Protein AF-A0A8K1D4W1-F1 (afdb_monomer_lite)

Organism: NCBI:txid364589

Radius of gyration: 28.29 Å; chains: 1; bounding box: 96×46×75 Å

pLDDT: mean 78.34, std 17.62, range [32.81, 92.62]

Sequence (184 aa):
MVRDGPKPSWGPQTHPKSNQGPQIHPKSIPANIPLPLGTVTILCIDLGTDMVPAISLAYEAAESDIMKRQPRNPRSDKLVNERLISMAYGQIGMIQALGGFFTYFVILAENGFLPGTLLGIRLAWDDRSKNDLEDSYGQEWTYEQRKVVEFTCHTAFFASIVVVQWADLIICKTRRNSVFQQGM

InterPro domains:
  IPR006068 Cation-transporting P-type ATPase, C-terminal [PF00689] (34-184)
  IPR023298 P-type ATPase, transmembrane domain superfamily [SSF81665] (31-184)
  IPR050510 Cation transport ATPase (P-type) [PTHR43294] (29-184)

Foldseek 3Di:
DDDDDDDDDDDDDPDDPPDPDDPPPCPPPPFLFADLADPVLVCCVVVPLVPVLVVVLVPADDPDDPVPDDDDDPVPDPPDDPVNVCCVCVPLVVVLVVQLVVQLQVLCVVVQAHPVNRGNCNVVLPDQVAQQDQGNVGDGHGNVRSVVSSVVSNVSSSVSNSVSVVVVSCVSSDDPDDSVVSDD

Secondary structure (DSSP, 8-state):
------PPP-----------------TTSTT-PPPSS-HHHHHHIIIIITHHHHHHHTTPPPSS-GGGSPPPPTTT--SS-HHHHIIIIIIIHHHHHHHHHHHHHHHHHHTT--TTTTTTTHHHHS-TT---EE-TTS-EE-HHHHHHHHHHHHHHHHHHHHHHHHHHHHHHT-SSS-HHHH--

Structure (mmCIF, N/CA/C/O backbone):
data_AF-A0A8K1D4W1-F1
#
_entry.id   AF-A0A8K1D4W1-F1
#
loop_
_atom_site.group_PDB
_atom_site.id
_atom_site.type_symbol
_atom_site.label_atom_id
_atom_site.label_alt_id
_atom_site.label_comp_id
_atom_site.label_asym_id
_atom_site.label_entity_id
_atom_site.label_seq_id
_atom_site.pdbx_PDB_ins_code
_atom_site.Cartn_x
_atom_site.Cartn_y
_atom_site.Cartn_z
_atom_site.occupancy
_atom_site.B_iso_or_equiv
_atom_site.auth_seq_id
_atom_site.auth_comp_id
_atom_site.auth_asym_id
_atom_site.auth_atom_id
_atom_site.pdbx_PDB_model_num
ATOM 1 N N . MET A 1 1 ? 69.432 34.335 -38.632 1.00 44.59 1 MET A N 1
ATOM 2 C CA . MET A 1 1 ? 70.236 33.110 -38.439 1.00 44.59 1 MET A CA 1
ATOM 3 C C . MET A 1 1 ? 70.241 32.775 -36.947 1.00 44.59 1 MET A C 1
ATOM 5 O O . MET A 1 1 ? 71.149 33.181 -36.241 1.00 44.59 1 MET A O 1
ATOM 9 N N . VAL A 1 2 ? 69.190 32.121 -36.443 1.00 42.88 2 VAL A N 1
ATOM 10 C CA . VAL A 1 2 ? 69.137 31.546 -35.084 1.00 42.88 2 VAL A CA 1
ATOM 11 C C . VAL A 1 2 ? 68.414 30.203 -35.208 1.00 42.88 2 VAL A C 1
ATOM 13 O O . VAL A 1 2 ? 67.476 30.087 -35.988 1.00 42.88 2 VAL A O 1
ATOM 16 N N . ARG A 1 3 ? 68.984 29.192 -34.554 1.00 40.22 3 ARG A N 1
ATOM 17 C CA . ARG A 1 3 ? 68.915 27.757 -34.860 1.00 40.22 3 ARG A CA 1
ATOM 18 C C . ARG A 1 3 ? 67.651 27.065 -34.328 1.00 40.22 3 ARG A C 1
ATOM 20 O O . ARG A 1 3 ? 67.124 27.453 -33.291 1.00 40.22 3 ARG A O 1
ATOM 27 N N . ASP A 1 4 ? 67.256 26.005 -35.031 1.00 39.34 4 ASP A N 1
ATOM 28 C CA . ASP A 1 4 ? 66.177 25.058 -34.727 1.00 39.34 4 ASP A CA 1
ATOM 29 C C . ASP A 1 4 ? 66.458 24.100 -33.543 1.00 39.34 4 ASP A C 1
ATOM 31 O O . ASP A 1 4 ? 67.541 23.523 -33.457 1.00 39.34 4 ASP A O 1
ATOM 35 N N . GLY A 1 5 ? 65.411 23.841 -32.737 1.00 39.91 5 GLY A N 1
ATOM 36 C CA . GLY A 1 5 ? 65.099 22.568 -32.041 1.00 39.91 5 GLY A CA 1
ATOM 37 C C . GLY A 1 5 ? 65.676 22.311 -30.629 1.00 39.91 5 GLY A C 1
ATOM 38 O O . GLY A 1 5 ? 66.747 22.830 -30.324 1.00 39.91 5 GLY A O 1
ATOM 39 N N . PRO A 1 6 ? 65.022 21.483 -29.762 1.00 41.94 6 PRO A N 1
ATOM 40 C CA . PRO A 1 6 ? 63.893 20.566 -30.012 1.00 41.94 6 PRO A CA 1
ATOM 41 C C . PRO A 1 6 ? 62.612 20.834 -29.170 1.00 41.94 6 PRO A C 1
ATOM 43 O O . PRO A 1 6 ? 62.648 21.399 -28.080 1.00 41.94 6 PRO A O 1
ATOM 46 N N . LYS A 1 7 ? 61.455 20.382 -29.681 1.00 50.53 7 LYS A N 1
ATOM 47 C CA . LYS A 1 7 ? 60.126 20.431 -29.032 1.00 50.53 7 LYS A CA 1
ATOM 48 C C . LYS A 1 7 ? 59.948 19.283 -28.016 1.00 50.53 7 LYS A C 1
ATOM 50 O O . LYS A 1 7 ? 60.259 18.151 -28.380 1.00 50.53 7 LYS A O 1
ATOM 55 N N . PRO A 1 8 ? 59.339 19.500 -26.833 1.00 37.69 8 PRO A N 1
ATOM 56 C CA . PRO A 1 8 ? 58.784 18.423 -26.021 1.00 37.69 8 PRO A CA 1
ATOM 57 C C . PRO A 1 8 ? 57.295 18.202 -26.335 1.00 37.69 8 PRO A C 1
ATOM 59 O O . PRO A 1 8 ? 56.475 19.115 -26.251 1.00 37.69 8 PRO A O 1
ATOM 62 N N . SER A 1 9 ? 56.960 16.965 -26.700 1.00 47.00 9 SER A N 1
ATOM 63 C CA . SER A 1 9 ? 55.604 16.443 -26.859 1.00 47.00 9 SER A CA 1
ATOM 64 C C . SER A 1 9 ? 54.972 16.157 -25.495 1.00 47.00 9 SER A C 1
ATOM 66 O O . SER A 1 9 ? 55.445 15.272 -24.785 1.00 47.00 9 SER A O 1
ATOM 68 N N . TRP A 1 10 ? 53.871 16.826 -25.162 1.00 35.12 10 TRP A N 1
ATOM 69 C CA . TRP A 1 10 ? 52.985 16.383 -24.086 1.00 35.12 10 TRP A CA 1
ATOM 70 C C . TRP A 1 10 ? 51.542 16.393 -24.585 1.00 35.12 10 TRP A C 1
ATOM 72 O O . TRP A 1 10 ? 51.011 17.426 -24.986 1.00 35.12 10 TRP A O 1
ATOM 82 N N . GLY A 1 11 ? 50.978 15.184 -24.638 1.00 40.44 11 GLY A N 1
ATOM 83 C CA . GLY A 1 11 ? 49.597 14.881 -24.992 1.00 40.44 11 GLY A CA 1
ATOM 84 C C . GLY A 1 11 ? 48.590 15.246 -23.888 1.00 40.44 11 GLY A C 1
ATOM 85 O O . GLY A 1 11 ? 48.940 15.927 -22.924 1.00 40.44 11 GLY A O 1
ATOM 86 N N . PRO A 1 12 ? 47.323 14.832 -24.054 1.00 35.38 12 PRO A N 1
ATOM 87 C CA . PRO A 1 12 ? 46.172 15.413 -23.369 1.00 35.38 12 PRO A CA 1
ATOM 88 C C . PRO A 1 12 ? 46.168 15.171 -21.855 1.00 35.38 12 PRO A C 1
ATOM 90 O O . PRO A 1 12 ? 46.537 14.106 -21.364 1.00 35.38 12 PRO A O 1
ATOM 93 N N . GLN A 1 13 ? 45.699 16.192 -21.136 1.00 38.59 13 GLN A N 1
ATOM 94 C CA . GLN A 1 13 ? 45.485 16.236 -19.691 1.00 38.59 13 GLN A CA 1
ATOM 95 C C . GLN A 1 13 ? 44.624 15.056 -19.206 1.00 38.59 13 GLN A C 1
ATOM 97 O O . GLN A 1 13 ? 43.400 15.077 -19.315 1.00 38.59 13 GLN A O 1
ATOM 102 N N . THR A 1 14 ? 45.245 14.048 -18.595 1.00 37.19 14 THR A N 1
ATOM 103 C CA . THR A 1 14 ? 44.542 13.108 -17.713 1.00 37.19 14 THR A CA 1
ATOM 104 C C . THR A 1 14 ? 44.376 13.767 -16.346 1.00 37.19 14 THR A C 1
ATOM 106 O O . THR A 1 14 ? 45.296 13.764 -15.524 1.00 37.19 14 THR A O 1
ATOM 109 N N . HIS A 1 15 ? 43.213 14.379 -16.123 1.00 36.44 15 HIS A N 1
ATOM 110 C CA . HIS A 1 15 ? 42.805 14.888 -14.815 1.00 36.44 15 HIS A CA 1
ATOM 111 C C . HIS A 1 15 ? 42.660 13.747 -13.781 1.00 36.44 15 HIS A C 1
ATOM 113 O O . HIS A 1 15 ? 42.455 12.587 -14.145 1.00 36.44 15 HIS A O 1
ATOM 119 N N . PRO A 1 16 ? 42.861 14.063 -12.490 1.00 36.81 16 PRO A N 1
ATOM 120 C CA . PRO A 1 16 ? 43.422 13.159 -11.495 1.00 36.81 16 PRO A CA 1
ATOM 121 C C . PRO A 1 16 ? 42.389 12.192 -10.916 1.00 36.81 16 PRO A C 1
ATOM 123 O O . PRO A 1 16 ? 41.198 12.485 -10.862 1.00 36.81 16 PRO A O 1
ATOM 126 N N . LYS A 1 17 ? 42.888 11.061 -10.404 1.00 41.09 17 LYS A N 1
ATOM 127 C CA . LYS A 1 17 ? 42.165 10.121 -9.539 1.00 41.09 17 LYS A CA 1
ATOM 128 C C . LYS A 1 17 ? 41.576 10.870 -8.334 1.00 41.09 17 LYS A C 1
ATOM 130 O O . LYS A 1 17 ? 42.240 11.030 -7.312 1.00 41.09 17 LYS A O 1
ATOM 135 N N . SER A 1 18 ? 40.336 11.332 -8.449 1.00 32.81 18 SER A N 1
ATOM 136 C CA . SER A 1 18 ? 39.554 11.836 -7.330 1.00 32.81 18 SER A CA 1
ATOM 137 C C . SER A 1 18 ? 39.021 10.647 -6.534 1.00 32.81 18 SER A C 1
ATOM 139 O O . SER A 1 18 ? 38.056 9.989 -6.901 1.00 32.81 18 SER A O 1
ATOM 141 N N . ASN A 1 19 ? 39.723 10.352 -5.443 1.00 37.19 19 ASN A N 1
ATOM 142 C CA . ASN A 1 19 ? 39.119 10.105 -4.139 1.00 37.19 19 ASN A CA 1
ATOM 143 C C . ASN A 1 19 ? 37.797 9.304 -4.157 1.00 37.19 19 ASN A C 1
ATOM 145 O O . ASN A 1 19 ? 36.737 9.812 -3.794 1.00 37.19 19 ASN A O 1
ATOM 149 N N . GLN A 1 20 ? 37.855 8.032 -4.555 1.00 38.44 20 GLN A N 1
ATOM 150 C CA . GLN A 1 20 ? 36.789 7.091 -4.220 1.00 38.44 20 GLN A CA 1
ATOM 151 C C . GLN A 1 20 ? 36.962 6.742 -2.743 1.00 38.44 20 GLN A C 1
ATOM 153 O O . GLN A 1 20 ? 37.784 5.901 -2.380 1.00 38.44 20 GLN A O 1
ATOM 158 N N . GLY A 1 21 ? 36.238 7.469 -1.888 1.00 36.28 21 GLY A N 1
ATOM 159 C CA . GLY A 1 21 ? 36.116 7.149 -0.471 1.00 36.28 21 GLY A CA 1
ATOM 160 C C . GLY A 1 21 ? 35.723 5.679 -0.270 1.00 36.28 21 GLY A C 1
ATOM 161 O O . GLY A 1 21 ? 35.178 5.053 -1.186 1.00 36.28 21 GLY A O 1
ATOM 162 N N . PRO A 1 22 ? 36.016 5.103 0.908 1.00 36.81 22 PRO A N 1
ATOM 163 C CA . PRO A 1 22 ? 35.686 3.717 1.199 1.00 36.81 22 PRO A CA 1
ATOM 164 C C . PRO A 1 22 ? 34.193 3.534 0.955 1.00 36.81 22 PRO A C 1
ATOM 166 O O . PRO A 1 22 ? 33.368 4.199 1.579 1.00 36.81 22 PRO A O 1
ATOM 169 N N . GLN A 1 23 ? 33.866 2.683 -0.015 1.00 41.78 23 GLN A N 1
ATOM 170 C CA . GLN A 1 23 ? 32.501 2.418 -0.419 1.00 41.78 23 GLN A CA 1
ATOM 171 C C . GLN A 1 23 ? 31.765 1.728 0.731 1.00 41.78 23 GLN A C 1
ATOM 173 O O . GLN A 1 23 ? 31.682 0.502 0.805 1.00 41.78 23 GLN A O 1
ATOM 178 N N . ILE A 1 24 ? 31.210 2.538 1.626 1.00 45.69 24 ILE A N 1
ATOM 179 C CA . ILE A 1 24 ? 30.059 2.210 2.459 1.00 45.69 24 ILE A CA 1
ATOM 180 C C . ILE A 1 24 ? 28.851 2.060 1.533 1.00 45.69 24 ILE A C 1
ATOM 182 O O . ILE A 1 24 ? 27.902 2.834 1.569 1.00 45.69 24 ILE A O 1
ATOM 186 N N . HIS A 1 25 ? 28.899 1.050 0.664 1.00 45.16 25 HIS A N 1
ATOM 187 C CA . HIS A 1 25 ? 27.686 0.471 0.113 1.00 45.16 25 HIS A CA 1
ATOM 188 C C . HIS A 1 25 ? 26.889 -0.028 1.312 1.00 45.16 25 HIS A C 1
ATOM 190 O O . HIS A 1 25 ? 27.409 -0.886 2.038 1.00 45.16 25 HIS A O 1
ATOM 196 N N . PRO A 1 26 ? 25.656 0.441 1.553 1.00 40.91 26 PRO A N 1
ATOM 197 C CA . PRO A 1 26 ? 24.767 -0.268 2.449 1.00 40.91 26 PRO A CA 1
ATOM 198 C C . PRO A 1 26 ? 24.428 -1.610 1.786 1.00 40.91 26 PRO A C 1
ATOM 200 O O . PRO A 1 26 ? 23.388 -1.776 1.162 1.00 40.91 26 PRO A O 1
ATOM 203 N N . LYS A 1 27 ? 25.308 -2.608 1.949 1.00 43.09 27 LYS A N 1
ATOM 204 C CA . LYS A 1 27 ? 25.042 -4.034 1.686 1.00 43.09 27 LYS A CA 1
ATOM 205 C C . LYS A 1 27 ? 24.014 -4.614 2.676 1.00 43.09 27 LYS A C 1
ATOM 207 O O . LYS A 1 27 ? 23.888 -5.825 2.792 1.00 43.09 27 LYS A O 1
ATOM 212 N N . SER A 1 28 ? 23.316 -3.766 3.430 1.00 41.78 28 SER A N 1
ATOM 213 C CA . SER A 1 28 ? 22.436 -4.123 4.541 1.00 41.78 2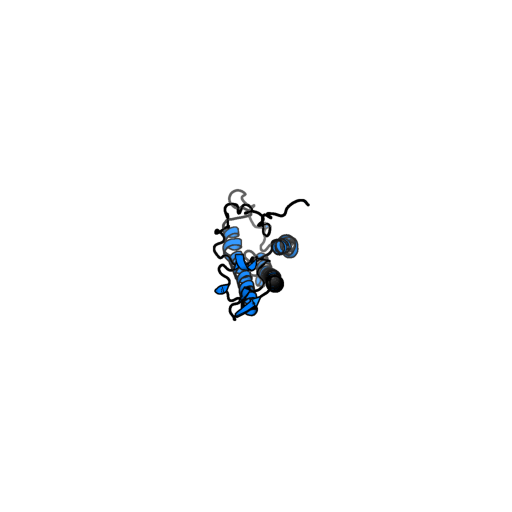8 SER A CA 1
ATOM 214 C C . SER A 1 28 ? 20.945 -3.991 4.218 1.00 41.78 28 SER A C 1
ATOM 216 O O . SER A 1 28 ? 20.126 -4.067 5.128 1.00 41.78 28 SER A O 1
ATOM 218 N N . ILE A 1 29 ? 20.564 -3.827 2.946 1.00 58.94 29 ILE A N 1
ATOM 219 C CA . ILE A 1 29 ? 19.174 -4.026 2.515 1.00 58.94 29 ILE A CA 1
ATOM 220 C C . ILE A 1 29 ? 19.127 -5.410 1.867 1.00 58.94 29 ILE A C 1
ATOM 222 O O . ILE A 1 29 ? 19.663 -5.560 0.769 1.00 58.94 29 ILE A O 1
ATOM 226 N N . PRO A 1 30 ? 18.537 -6.427 2.521 1.00 51.00 30 PRO A N 1
ATOM 227 C CA . PRO A 1 30 ? 18.768 -7.838 2.197 1.00 51.00 30 PRO A CA 1
ATOM 228 C C . PRO A 1 30 ? 18.338 -8.283 0.788 1.00 51.00 30 PRO A C 1
ATOM 230 O O . PRO A 1 30 ? 18.583 -9.428 0.433 1.00 51.00 30 PRO A O 1
ATOM 233 N N . ALA A 1 31 ? 17.754 -7.407 -0.037 1.00 56.72 31 ALA A N 1
ATOM 234 C CA . ALA A 1 31 ? 17.314 -7.750 -1.387 1.00 56.72 31 ALA A CA 1
ATOM 235 C C . ALA A 1 31 ? 17.855 -6.853 -2.524 1.00 56.72 31 ALA A C 1
ATOM 237 O O . ALA A 1 31 ? 17.743 -7.247 -3.680 1.00 56.72 31 ALA A O 1
ATOM 238 N N . ASN A 1 32 ? 18.467 -5.684 -2.257 1.00 64.44 32 ASN A N 1
ATOM 239 C CA . ASN A 1 32 ? 18.936 -4.749 -3.310 1.00 64.44 32 ASN A CA 1
ATOM 240 C C . ASN A 1 32 ? 17.921 -4.530 -4.465 1.00 64.44 32 ASN A C 1
ATOM 242 O O . ASN A 1 32 ? 18.306 -4.431 -5.631 1.00 64.44 32 ASN A O 1
ATOM 246 N N . ILE A 1 33 ? 16.631 -4.475 -4.129 1.00 6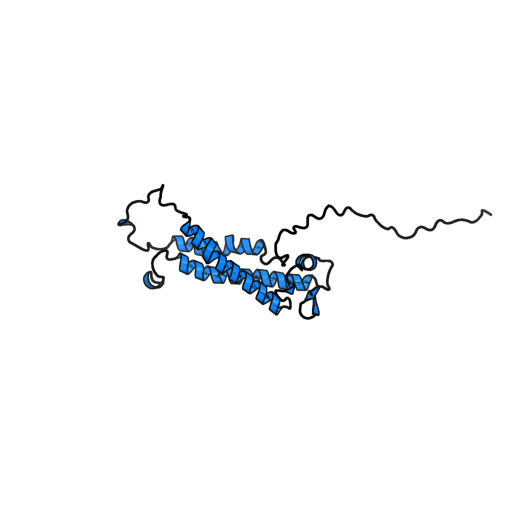8.19 33 ILE A N 1
ATOM 247 C CA . ILE A 1 33 ? 15.514 -4.206 -5.048 1.00 68.19 33 ILE A CA 1
ATOM 248 C C . ILE A 1 33 ? 15.326 -2.675 -5.152 1.00 68.19 33 ILE A C 1
ATOM 250 O O . ILE A 1 33 ? 15.627 -1.981 -4.168 1.00 68.19 33 ILE A O 1
ATOM 254 N N . PRO A 1 34 ? 14.876 -2.121 -6.301 1.00 67.00 34 PRO A N 1
ATOM 255 C CA . PRO A 1 34 ? 14.505 -0.705 -6.418 1.00 67.00 34 PRO A CA 1
ATOM 256 C C . PRO A 1 34 ? 13.511 -0.278 -5.326 1.00 67.00 34 PRO A C 1
ATOM 258 O O . PRO A 1 34 ? 12.766 -1.110 -4.812 1.00 67.00 34 PRO A O 1
ATOM 261 N N . LEU A 1 35 ? 13.507 1.002 -4.929 1.00 70.56 35 LEU A N 1
ATOM 262 C CA . LEU A 1 35 ? 12.671 1.451 -3.808 1.00 70.56 35 LEU A CA 1
ATOM 263 C C . LEU A 1 35 ? 11.184 1.173 -4.101 1.00 70.56 35 LEU A C 1
ATOM 265 O O . LEU A 1 35 ? 10.646 1.757 -5.041 1.00 70.56 35 LEU A O 1
ATOM 269 N N . PRO A 1 36 ? 10.504 0.338 -3.293 1.00 61.91 36 PRO A N 1
ATOM 270 C CA . PRO A 1 36 ? 9.105 -0.005 -3.534 1.00 61.91 36 PRO A CA 1
ATOM 271 C C . PRO A 1 36 ? 8.143 1.134 -3.171 1.00 61.91 36 PRO A C 1
ATOM 273 O O . PRO A 1 36 ? 7.063 1.233 -3.744 1.00 61.91 36 PRO A O 1
ATOM 276 N N . LEU A 1 37 ? 8.548 2.012 -2.249 1.00 67.38 37 LEU A N 1
ATOM 277 C CA . LEU A 1 37 ? 7.778 3.159 -1.779 1.00 67.38 37 LEU A CA 1
ATOM 278 C C . LEU A 1 37 ? 8.669 4.397 -1.709 1.00 67.38 37 LEU A C 1
ATOM 280 O O . LEU A 1 37 ? 9.764 4.357 -1.139 1.00 67.38 37 LEU A O 1
ATOM 284 N N . GLY A 1 38 ? 8.172 5.508 -2.246 1.00 75.56 38 GLY A N 1
ATOM 285 C CA . GLY A 1 38 ? 8.780 6.819 -2.068 1.00 75.56 38 GLY A CA 1
ATOM 286 C C . GLY A 1 38 ? 8.423 7.428 -0.709 1.00 75.56 38 GLY A C 1
ATOM 287 O O . GLY A 1 38 ? 7.342 7.204 -0.162 1.00 75.56 38 GLY A O 1
ATOM 288 N N . THR A 1 39 ? 9.300 8.273 -0.167 1.00 77.44 39 THR A N 1
ATOM 289 C CA . THR A 1 39 ? 9.025 9.004 1.084 1.00 77.44 39 THR A CA 1
ATOM 290 C C . THR A 1 39 ? 7.788 9.899 0.964 1.00 77.44 39 THR A C 1
ATOM 292 O O . THR A 1 39 ? 7.025 10.036 1.914 1.00 77.44 39 THR A O 1
ATOM 295 N N . VAL A 1 40 ? 7.552 10.476 -0.220 1.00 80.31 40 VAL A N 1
ATOM 296 C CA . VAL A 1 40 ? 6.387 11.335 -0.484 1.00 80.31 40 VAL A CA 1
ATOM 297 C C . VAL A 1 40 ? 5.082 10.541 -0.413 1.00 80.31 40 VAL A C 1
ATOM 299 O O . VAL A 1 40 ? 4.135 11.000 0.212 1.00 80.31 40 VAL A O 1
ATOM 302 N N . THR A 1 41 ? 5.035 9.331 -0.980 1.00 80.44 41 THR A N 1
ATOM 303 C CA . THR A 1 41 ? 3.831 8.486 -0.922 1.00 80.44 41 THR A CA 1
ATOM 304 C C . THR A 1 41 ? 3.495 8.051 0.500 1.00 80.44 41 THR A C 1
ATOM 306 O O . THR A 1 41 ? 2.320 7.992 0.837 1.00 80.44 41 THR A O 1
ATOM 309 N N . ILE A 1 42 ? 4.502 7.825 1.353 1.00 84.88 42 ILE A N 1
ATOM 310 C CA . ILE A 1 42 ? 4.286 7.531 2.780 1.00 84.88 42 ILE A CA 1
ATOM 311 C C . ILE A 1 42 ? 3.660 8.741 3.482 1.00 84.88 42 ILE A C 1
ATOM 313 O O . ILE A 1 42 ? 2.648 8.604 4.159 1.00 84.88 42 ILE A O 1
ATOM 317 N N . LEU A 1 43 ? 4.190 9.945 3.246 1.00 85.25 43 LEU A N 1
ATOM 318 C CA . LEU A 1 43 ? 3.613 11.171 3.805 1.00 85.25 43 LEU A CA 1
ATOM 319 C C . LEU A 1 43 ? 2.166 11.397 3.343 1.00 85.25 43 LEU A C 1
ATOM 321 O O . LEU A 1 43 ? 1.343 11.850 4.132 1.00 85.25 43 LEU A O 1
ATOM 325 N N . CYS A 1 44 ? 1.839 11.076 2.087 1.00 86.62 44 CYS A N 1
ATOM 326 C CA . CYS A 1 44 ? 0.467 11.158 1.582 1.00 86.62 44 CYS A CA 1
ATOM 327 C C . CYS A 1 44 ? -0.486 10.175 2.276 1.00 86.62 44 CYS A C 1
ATOM 329 O O . CYS A 1 44 ? -1.669 10.486 2.406 1.00 86.62 44 CYS A O 1
ATOM 331 N N . ILE A 1 45 ? 0.013 9.019 2.714 1.00 87.38 45 ILE A N 1
ATOM 332 C CA . ILE A 1 45 ? -0.777 8.046 3.470 1.00 87.38 45 ILE A CA 1
ATOM 333 C C . ILE A 1 45 ? -1.055 8.595 4.873 1.00 87.38 45 ILE A C 1
ATOM 335 O O . ILE A 1 45 ? -2.210 8.842 5.222 1.00 87.38 45 ILE A O 1
ATOM 339 N N . ASP A 1 46 ? 0.008 8.905 5.618 1.00 86.94 46 ASP A N 1
ATOM 340 C CA . ASP A 1 46 ? -0.089 9.290 7.030 1.00 86.94 46 ASP A CA 1
ATOM 341 C C . ASP A 1 46 ? -0.834 10.623 7.234 1.00 86.94 46 ASP A C 1
ATOM 343 O O . ASP A 1 46 ? -1.627 10.772 8.164 1.00 86.94 46 ASP A O 1
ATOM 347 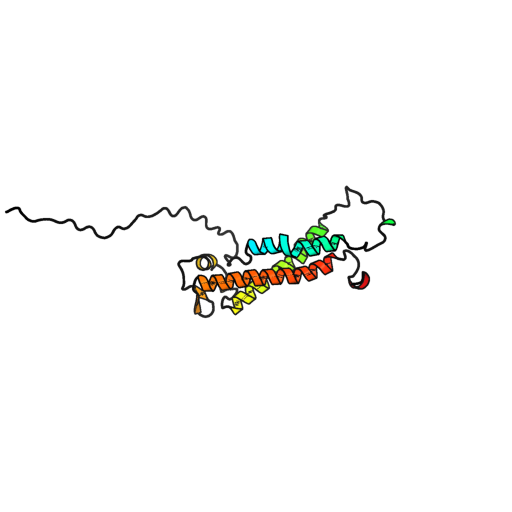N N . LEU A 1 47 ? -0.576 11.619 6.375 1.00 84.19 47 LEU A N 1
ATOM 348 C CA . LEU A 1 47 ? -1.153 12.968 6.492 1.00 84.19 47 LEU A CA 1
ATOM 349 C C . LEU A 1 47 ? -2.405 13.171 5.637 1.00 84.19 47 LEU A C 1
ATOM 351 O O . LEU A 1 47 ? -3.122 14.151 5.820 1.00 84.19 47 LEU A O 1
ATOM 355 N N . GLY A 1 48 ? -2.640 12.306 4.654 1.00 86.12 48 GLY A N 1
ATOM 356 C CA . GLY A 1 48 ? -3.735 12.467 3.705 1.00 86.12 48 GLY A CA 1
ATOM 357 C C . GLY A 1 48 ? -4.848 11.472 3.970 1.00 86.12 48 GLY A C 1
ATOM 358 O O . GLY A 1 48 ? -5.920 11.838 4.453 1.00 86.12 48 GLY A O 1
ATOM 359 N N . THR A 1 49 ? -4.604 10.214 3.611 1.00 86.62 49 THR A N 1
ATOM 360 C CA . THR A 1 49 ? -5.667 9.208 3.529 1.00 86.62 49 THR A CA 1
ATOM 361 C C . THR A 1 49 ? -6.079 8.658 4.886 1.00 86.62 49 THR A C 1
ATOM 363 O O . THR A 1 49 ? -7.266 8.399 5.057 1.00 86.62 49 THR A O 1
ATOM 366 N N . ASP A 1 50 ? -5.173 8.571 5.865 1.00 88.88 50 ASP A N 1
ATOM 367 C CA . ASP A 1 50 ? -5.480 7.998 7.186 1.00 88.88 50 ASP A CA 1
ATOM 368 C C . ASP A 1 50 ? -6.132 8.977 8.170 1.00 88.88 50 ASP A C 1
ATOM 370 O O . ASP A 1 50 ? -6.824 8.559 9.103 1.00 88.88 50 ASP A O 1
ATOM 374 N N . MET A 1 51 ? -5.994 10.289 7.958 1.00 89.06 51 MET A N 1
ATOM 375 C CA . MET A 1 51 ? -6.545 11.284 8.885 1.00 89.06 51 MET A CA 1
ATOM 376 C C . MET A 1 51 ? -8.078 11.273 8.924 1.00 89.06 51 MET A C 1
ATOM 378 O O . MET A 1 51 ? -8.671 11.300 10.004 1.00 89.06 51 MET A O 1
ATOM 382 N N . VAL A 1 52 ? -8.736 11.232 7.761 1.00 89.00 52 VAL A N 1
ATOM 383 C CA . VAL A 1 52 ? -10.206 11.301 7.679 1.00 89.00 52 VAL A CA 1
ATOM 384 C C . VAL A 1 52 ? -10.871 10.053 8.285 1.00 89.00 52 VAL A C 1
ATOM 386 O O . VAL A 1 52 ? -11.747 10.218 9.141 1.00 89.00 52 VAL A O 1
ATOM 389 N N . PRO A 1 53 ? -10.457 8.818 7.937 1.00 85.88 53 PRO A N 1
ATOM 390 C CA . PRO A 1 53 ? -10.975 7.603 8.560 1.00 85.88 53 PRO A CA 1
ATOM 391 C C . PRO A 1 53 ? -10.726 7.550 10.071 1.00 85.88 53 PRO A C 1
ATOM 393 O O . PRO A 1 53 ? -11.637 7.207 10.827 1.00 85.88 53 PRO A O 1
ATOM 396 N N . ALA A 1 54 ? -9.536 7.952 10.532 1.00 87.56 54 ALA A N 1
ATOM 397 C CA . ALA A 1 54 ? -9.208 7.956 11.956 1.00 87.56 54 ALA A CA 1
ATOM 398 C C . ALA A 1 54 ? -10.112 8.907 12.757 1.00 87.56 54 ALA A C 1
ATOM 400 O O . ALA A 1 54 ? -10.598 8.547 13.830 1.00 87.56 54 ALA A O 1
ATOM 401 N N . ILE A 1 55 ? -10.386 10.102 12.223 1.00 89.12 55 ILE A N 1
ATOM 402 C CA . ILE A 1 55 ? -11.321 11.052 12.840 1.00 89.12 55 ILE A CA 1
ATOM 403 C C . ILE A 1 55 ? -12.749 10.493 12.816 1.00 89.12 55 ILE A C 1
ATOM 405 O O . ILE A 1 55 ? -13.465 10.623 13.807 1.00 89.12 55 ILE A O 1
ATOM 409 N N . SER A 1 56 ? -13.161 9.831 11.731 1.00 90.00 56 SER A N 1
ATOM 410 C CA . SER A 1 56 ? -14.492 9.220 11.635 1.00 90.00 56 SER A CA 1
ATOM 411 C C . SER A 1 56 ? -14.731 8.157 12.711 1.00 90.00 56 SER A C 1
ATOM 413 O O . SER A 1 56 ? -15.832 8.092 13.253 1.00 90.00 56 SER A O 1
ATOM 415 N N . LEU A 1 57 ? -13.720 7.353 13.059 1.00 87.00 57 LEU A N 1
ATOM 416 C CA . LEU A 1 57 ? -13.834 6.334 14.113 1.00 87.00 57 LEU A CA 1
ATOM 417 C C . LEU A 1 57 ? -14.055 6.933 15.510 1.00 87.00 57 LEU A C 1
ATOM 419 O O . LEU A 1 57 ? -14.609 6.265 16.381 1.00 87.00 57 LEU A O 1
ATOM 423 N N . ALA A 1 58 ? -13.673 8.193 15.739 1.00 87.50 58 ALA A N 1
ATOM 424 C CA . ALA A 1 58 ? -13.939 8.868 17.010 1.00 87.50 58 ALA A CA 1
ATOM 425 C C . ALA A 1 58 ? -15.435 9.164 17.231 1.00 87.50 58 ALA A C 1
ATOM 427 O O . ALA A 1 58 ? -15.848 9.372 18.372 1.00 87.50 58 ALA A O 1
ATOM 428 N N . TYR A 1 59 ? -16.239 9.169 16.162 1.00 87.81 59 TYR A N 1
ATOM 429 C CA . TYR A 1 59 ? -17.687 9.387 16.211 1.00 87.81 59 TYR A CA 1
ATOM 430 C C . TYR A 1 59 ? -18.503 8.087 16.336 1.00 87.81 59 TYR A C 1
ATOM 432 O O . TYR A 1 59 ? -19.732 8.143 16.308 1.00 87.81 59 TYR A O 1
ATOM 440 N N . GLU A 1 60 ? -17.857 6.925 16.489 1.00 84.50 60 GLU A N 1
ATOM 441 C CA . GLU A 1 60 ? -18.558 5.649 16.665 1.00 84.50 60 GLU A CA 1
ATOM 442 C C . GLU A 1 60 ? -19.360 5.572 17.968 1.00 84.50 60 GLU A C 1
ATOM 444 O O . GLU A 1 60 ? -18.929 6.010 19.039 1.00 84.50 60 GLU A O 1
ATOM 449 N N . ALA A 1 61 ? -20.535 4.946 17.877 1.00 83.19 61 ALA A N 1
ATOM 450 C CA . ALA A 1 61 ? -21.370 4.671 19.035 1.00 83.19 61 ALA A CA 1
ATOM 451 C C . ALA A 1 61 ? -20.806 3.501 19.858 1.00 83.19 61 ALA A C 1
ATOM 453 O O . ALA A 1 61 ? -20.084 2.631 19.371 1.00 83.19 61 ALA A O 1
ATOM 454 N N . ALA A 1 62 ? -21.165 3.451 21.139 1.00 81.31 62 ALA A N 1
ATOM 455 C CA . ALA A 1 62 ? -20.718 2.378 22.013 1.00 81.31 62 ALA A CA 1
ATOM 456 C C . ALA A 1 62 ? -21.279 1.005 21.576 1.00 81.31 62 ALA A C 1
ATOM 458 O O . ALA A 1 62 ? -22.489 0.815 21.523 1.00 81.31 62 ALA A O 1
ATOM 459 N N . GLU A 1 63 ? -20.399 0.018 21.353 1.00 80.69 63 GLU A N 1
ATOM 460 C CA . GLU A 1 63 ? -20.753 -1.377 20.996 1.00 80.69 63 GLU A CA 1
ATOM 461 C C . GLU A 1 63 ? -21.586 -2.123 22.055 1.00 80.69 63 GLU A C 1
ATOM 463 O O . GLU A 1 63 ? -22.191 -3.159 21.783 1.00 80.69 63 GLU A O 1
ATOM 468 N N . SER A 1 64 ? -21.566 -1.653 23.298 1.00 79.31 64 SER A N 1
ATOM 469 C CA . SER A 1 64 ? -22.292 -2.252 24.417 1.00 79.31 64 SER A CA 1
ATOM 470 C C . SER A 1 64 ? -22.601 -1.179 25.450 1.00 79.31 64 SER A C 1
ATOM 472 O O . SER A 1 64 ? -22.015 -0.098 25.417 1.00 79.31 64 SER A O 1
ATOM 474 N N . ASP A 1 65 ? -23.511 -1.474 26.376 1.00 84.06 65 ASP A N 1
ATOM 475 C CA . ASP A 1 65 ? -23.873 -0.554 27.451 1.00 84.06 65 ASP A CA 1
ATOM 476 C C . ASP A 1 65 ? -22.668 -0.276 28.370 1.00 84.06 65 ASP A C 1
ATOM 478 O O . ASP A 1 65 ? -22.382 -1.014 29.319 1.00 84.06 65 ASP A O 1
ATOM 482 N N . ILE A 1 66 ? -21.941 0.800 28.060 1.00 82.75 66 ILE A N 1
ATOM 483 C CA . ILE A 1 66 ? -20.747 1.225 28.796 1.00 82.75 66 ILE A CA 1
ATOM 484 C C . ILE A 1 66 ? -21.080 1.669 30.220 1.00 82.75 66 ILE A C 1
ATOM 486 O O . ILE A 1 66 ? -20.219 1.570 31.092 1.00 82.75 66 ILE A O 1
ATOM 490 N N . MET A 1 67 ? -22.320 2.100 30.476 1.00 86.75 67 MET A N 1
ATOM 491 C CA . MET A 1 67 ? -22.753 2.593 31.784 1.00 86.75 67 MET A CA 1
ATOM 492 C C . MET A 1 67 ? -22.993 1.455 32.782 1.00 86.75 67 MET A C 1
ATOM 494 O O . MET A 1 67 ? -22.983 1.686 33.988 1.00 86.75 67 MET A O 1
ATOM 498 N N . LYS A 1 68 ? -23.150 0.212 32.304 1.00 84.19 68 LYS A N 1
ATOM 499 C CA . LYS A 1 68 ? -23.229 -0.992 33.150 1.00 84.19 68 LYS A CA 1
ATOM 500 C C . LYS A 1 68 ? -21.863 -1.577 33.524 1.00 84.19 68 LYS A C 1
ATOM 502 O O . LYS A 1 68 ? -21.798 -2.501 34.335 1.00 84.19 68 LYS A O 1
ATOM 507 N N . ARG A 1 69 ? -20.767 -1.085 32.940 1.00 84.38 69 ARG A N 1
ATOM 508 C CA . ARG A 1 69 ? -19.413 -1.606 33.176 1.00 84.38 69 ARG A CA 1
ATOM 509 C C . ARG A 1 69 ? -18.723 -0.853 34.318 1.00 84.38 69 ARG A C 1
ATOM 511 O O . ARG A 1 69 ? -18.872 0.354 34.461 1.00 84.38 69 ARG A O 1
ATOM 518 N N . GLN A 1 70 ? -17.916 -1.560 35.112 1.00 87.25 70 GLN A N 1
ATOM 519 C CA . GLN A 1 70 ? -17.081 -0.933 36.144 1.00 87.25 70 GLN A CA 1
ATOM 520 C C . GLN A 1 70 ? -16.015 0.002 35.526 1.00 87.25 70 GLN A C 1
ATOM 522 O O . GLN A 1 70 ? -15.536 -0.277 34.419 1.00 87.25 70 GLN A O 1
ATOM 527 N N . PRO A 1 71 ? -15.599 1.075 36.232 1.00 87.75 71 PRO A N 1
ATOM 528 C CA . PRO A 1 71 ? -14.540 1.971 35.773 1.00 87.75 71 PRO A CA 1
ATOM 529 C C . PRO A 1 71 ? -13.233 1.233 35.455 1.00 87.75 71 PRO A C 1
ATOM 531 O O . PRO A 1 71 ? -12.835 0.302 36.154 1.00 87.75 71 PRO A O 1
ATOM 534 N N . ARG A 1 72 ? -12.547 1.676 34.397 1.00 88.94 72 ARG A N 1
ATOM 535 C CA . ARG A 1 72 ? -11.280 1.097 33.928 1.00 88.94 72 ARG A CA 1
ATOM 536 C C . ARG A 1 72 ? -10.202 1.143 35.017 1.00 88.94 72 ARG A C 1
ATOM 538 O O . ARG A 1 72 ? -9.956 2.205 35.586 1.00 88.94 72 ARG A O 1
ATOM 545 N N . ASN A 1 73 ? -9.475 0.043 35.221 1.00 90.62 73 ASN A N 1
ATOM 546 C CA . ASN A 1 73 ? -8.310 0.041 36.108 1.00 90.62 73 ASN A CA 1
ATOM 547 C C . ASN A 1 73 ? -7.056 0.539 35.355 1.00 90.62 73 ASN A C 1
ATOM 549 O O . ASN A 1 73 ? -6.611 -0.121 34.416 1.00 90.62 73 ASN A O 1
ATOM 553 N N . PRO A 1 74 ? -6.429 1.661 35.759 1.00 86.56 74 PRO A N 1
ATOM 554 C CA . PRO A 1 74 ? -5.303 2.253 35.032 1.00 86.56 74 PRO A CA 1
ATOM 555 C C . PRO A 1 74 ? -4.032 1.390 35.021 1.00 86.56 74 PRO A C 1
ATOM 557 O O . PRO A 1 74 ? -3.160 1.618 34.184 1.00 86.56 74 PRO A O 1
ATOM 560 N N . ARG A 1 75 ? -3.900 0.411 35.929 1.00 84.25 75 ARG A N 1
ATOM 561 C CA . ARG A 1 75 ? -2.719 -0.466 36.004 1.00 84.25 75 ARG A CA 1
ATOM 562 C C . ARG A 1 75 ? -2.832 -1.694 35.099 1.00 84.25 75 ARG A C 1
ATOM 564 O O . ARG A 1 75 ? -1.824 -2.104 34.529 1.00 84.25 75 ARG A O 1
ATOM 571 N N . SER A 1 76 ? -4.028 -2.270 34.963 1.00 83.69 76 SER A N 1
ATOM 572 C CA . SER A 1 76 ? -4.262 -3.474 34.150 1.00 83.69 76 SER A CA 1
ATOM 573 C C . SER A 1 76 ? -4.787 -3.164 32.746 1.00 83.69 76 SER A C 1
ATOM 575 O O . SER A 1 76 ? -4.359 -3.786 31.777 1.00 83.69 76 SER A O 1
ATOM 577 N N . ASP A 1 77 ? -5.673 -2.176 32.609 1.00 86.50 77 ASP A N 1
ATOM 578 C CA . ASP A 1 77 ? -6.412 -1.913 31.374 1.00 86.50 77 ASP A CA 1
ATOM 579 C C . ASP A 1 77 ? -5.771 -0.755 30.603 1.00 86.50 77 ASP A C 1
ATOM 581 O O . ASP A 1 77 ? -6.294 0.363 30.530 1.00 86.50 77 ASP A O 1
ATOM 585 N N . LYS A 1 78 ? -4.597 -1.014 30.026 1.00 88.50 78 LYS A N 1
ATOM 586 C CA . LYS A 1 78 ? -3.882 -0.043 29.187 1.00 88.50 78 LYS A CA 1
ATOM 587 C C . LYS A 1 78 ? -4.667 0.263 27.905 1.00 88.50 78 LYS A C 1
ATOM 589 O O . LYS A 1 78 ? -5.380 -0.593 27.387 1.00 88.50 78 LYS A O 1
ATOM 594 N N . LEU A 1 79 ? -4.530 1.494 27.398 1.00 86.06 79 LEU A N 1
ATOM 595 C CA . LEU A 1 79 ? -5.174 1.916 26.144 1.00 86.06 79 LEU A CA 1
ATOM 596 C C . LEU A 1 79 ? -4.602 1.133 24.955 1.00 86.06 79 LEU A C 1
ATOM 598 O O . LEU A 1 79 ? -5.343 0.576 24.154 1.00 86.06 79 LEU A O 1
ATOM 602 N N . VAL A 1 80 ? -3.274 1.037 24.915 1.00 87.56 80 VAL A N 1
ATOM 603 C CA . VAL A 1 80 ? -2.532 0.190 23.987 1.00 87.56 80 VAL A CA 1
ATOM 604 C C . VAL A 1 80 ? -2.053 -1.027 24.765 1.00 87.56 80 VAL A C 1
ATOM 606 O O . VAL A 1 80 ? -1.317 -0.900 25.745 1.00 87.56 80 VAL A O 1
ATOM 609 N N . ASN A 1 81 ? -2.523 -2.201 24.358 1.00 90.00 81 ASN A N 1
ATOM 610 C CA . ASN A 1 81 ? -2.148 -3.477 24.955 1.00 90.00 81 ASN A CA 1
ATOM 611 C C . ASN A 1 81 ? -1.346 -4.304 23.943 1.00 90.00 81 ASN A C 1
ATOM 613 O O . ASN A 1 81 ? -1.480 -4.104 22.738 1.00 90.00 81 ASN A O 1
ATOM 617 N N . GLU A 1 82 ? -0.569 -5.276 24.408 1.00 89.50 82 GLU A N 1
ATOM 618 C CA . GLU A 1 82 ? 0.245 -6.140 23.539 1.00 89.50 82 GLU A CA 1
ATOM 619 C C . GLU A 1 82 ? -0.608 -6.882 22.505 1.00 89.50 82 GLU A C 1
ATOM 621 O O . GLU A 1 82 ? -0.209 -7.021 21.355 1.00 89.50 82 GLU A O 1
ATOM 626 N N . ARG A 1 83 ? -1.835 -7.270 22.878 1.00 88.12 83 ARG A N 1
ATOM 627 C CA . ARG A 1 83 ? -2.807 -7.869 21.948 1.00 88.12 83 ARG A CA 1
ATOM 628 C C . ARG A 1 83 ? -3.187 -6.928 20.803 1.00 88.12 83 ARG A C 1
ATOM 630 O O . ARG A 1 83 ? -3.343 -7.389 19.681 1.00 88.12 83 ARG A O 1
ATOM 637 N N . LEU A 1 84 ? -3.324 -5.627 21.084 1.00 89.19 84 LEU A N 1
ATOM 638 C CA . LEU A 1 84 ? -3.631 -4.625 20.060 1.00 89.19 84 LEU A CA 1
ATOM 639 C C . LEU A 1 84 ? -2.444 -4.464 19.109 1.00 89.19 84 LEU A C 1
ATOM 641 O O . LEU A 1 84 ? -2.628 -4.497 17.899 1.00 89.19 84 LEU A O 1
ATOM 645 N N . ILE A 1 85 ? -1.231 -4.358 19.658 1.00 90.44 85 ILE A N 1
ATOM 646 C CA . ILE A 1 85 ? 0.000 -4.258 18.864 1.00 90.44 85 ILE A CA 1
ATOM 647 C C . ILE A 1 85 ? 0.171 -5.508 17.990 1.00 90.44 85 ILE A C 1
ATOM 649 O O . ILE A 1 85 ? 0.445 -5.392 16.801 1.00 90.44 85 ILE A O 1
ATOM 653 N N . SER A 1 86 ? -0.036 -6.697 18.558 1.00 91.19 86 SER A N 1
ATOM 654 C CA . SER A 1 86 ? 0.099 -7.969 17.847 1.00 91.19 86 SER A CA 1
ATOM 655 C C . SER A 1 86 ? -0.919 -8.127 16.716 1.00 91.19 86 SER A C 1
ATOM 657 O O . SER A 1 86 ? -0.544 -8.586 15.642 1.00 91.19 86 SER A O 1
ATOM 659 N N . MET A 1 87 ? -2.175 -7.723 16.919 1.00 90.25 87 MET A N 1
ATOM 660 C CA . MET A 1 87 ? -3.191 -7.746 15.863 1.00 90.25 87 MET A CA 1
ATOM 661 C C . MET A 1 87 ? -2.872 -6.727 14.759 1.00 90.25 87 MET A C 1
ATOM 663 O O . MET A 1 87 ? -2.817 -7.091 13.585 1.00 90.25 87 MET A O 1
ATOM 667 N N . ALA A 1 88 ? -2.616 -5.470 15.133 1.00 87.38 88 ALA A N 1
ATOM 668 C CA . ALA A 1 88 ? -2.407 -4.383 14.181 1.00 87.38 88 ALA A CA 1
ATOM 669 C C . ALA A 1 88 ? -1.119 -4.567 13.366 1.00 87.38 88 ALA A C 1
ATOM 671 O O . ALA A 1 88 ? -1.168 -4.645 12.145 1.00 87.38 88 ALA A O 1
ATOM 672 N N . TYR A 1 89 ? 0.035 -4.710 14.022 1.00 87.25 89 TYR A N 1
ATOM 673 C CA . TYR A 1 89 ? 1.317 -4.838 13.323 1.00 87.25 89 TYR A CA 1
ATOM 674 C C . TYR A 1 89 ? 1.584 -6.260 12.831 1.00 87.25 89 TYR A C 1
ATOM 676 O O . TYR A 1 89 ? 2.167 -6.445 11.768 1.00 87.25 89 TYR A O 1
ATOM 684 N N . GLY A 1 90 ? 1.180 -7.274 13.600 1.00 87.19 90 GLY A N 1
ATOM 685 C CA . GLY A 1 90 ? 1.524 -8.663 13.302 1.00 87.19 90 GLY A CA 1
ATOM 686 C C . GLY A 1 90 ? 0.619 -9.323 12.266 1.00 87.19 90 GLY A C 1
ATOM 687 O O . GLY A 1 90 ? 1.091 -10.177 11.523 1.00 87.19 90 GLY A O 1
ATOM 688 N N . GLN A 1 91 ? -0.661 -8.948 12.196 1.00 88.56 91 GLN A N 1
ATOM 689 C CA . GLN A 1 91 ? -1.613 -9.564 11.265 1.00 88.56 91 GLN A CA 1
ATOM 690 C C . GLN A 1 91 ? -2.016 -8.592 10.160 1.00 88.56 91 GLN A C 1
ATOM 692 O O . GLN A 1 91 ? -1.726 -8.840 8.992 1.00 88.56 91 GLN A O 1
ATOM 697 N N . ILE A 1 92 ? -2.640 -7.471 10.523 1.00 89.62 92 ILE A N 1
ATOM 698 C CA . ILE A 1 92 ? -3.195 -6.514 9.555 1.00 89.62 92 ILE A CA 1
ATOM 699 C C . ILE A 1 92 ? -2.075 -5.855 8.744 1.00 89.62 92 ILE A C 1
ATOM 701 O O . ILE A 1 92 ? -2.097 -5.895 7.514 1.00 89.62 92 ILE A O 1
ATOM 705 N N . GLY A 1 93 ? -1.052 -5.336 9.424 1.00 88.88 93 GLY A N 1
ATOM 706 C CA . GLY A 1 93 ? 0.096 -4.692 8.789 1.00 88.88 93 GLY A CA 1
ATOM 707 C C . GLY A 1 93 ? 0.876 -5.640 7.878 1.00 88.88 93 GLY A C 1
ATOM 708 O O . GLY A 1 93 ? 1.307 -5.245 6.798 1.00 88.88 93 GLY A O 1
ATOM 709 N N . MET A 1 94 ? 0.998 -6.918 8.253 1.00 91.12 94 MET A N 1
ATOM 710 C CA . MET A 1 94 ? 1.645 -7.923 7.404 1.00 91.12 94 MET A CA 1
ATOM 711 C C . MET A 1 94 ? 0.844 -8.192 6.125 1.00 91.12 94 MET A C 1
ATOM 713 O O . MET A 1 94 ? 1.432 -8.266 5.049 1.00 91.12 94 MET A O 1
ATOM 717 N N . ILE A 1 95 ? -0.487 -8.289 6.210 1.00 90.88 95 ILE A N 1
ATOM 718 C CA . ILE A 1 95 ? -1.349 -8.471 5.031 1.00 90.88 95 ILE A CA 1
ATOM 719 C C . ILE A 1 95 ? -1.279 -7.242 4.114 1.00 90.88 95 ILE A C 1
ATOM 721 O O . ILE A 1 95 ? -1.137 -7.395 2.901 1.00 90.88 95 ILE A O 1
ATOM 725 N N . GLN A 1 96 ? -1.312 -6.033 4.683 1.00 89.94 96 GLN A N 1
ATOM 726 C CA . GLN A 1 96 ? -1.148 -4.776 3.943 1.00 89.94 96 GLN A CA 1
ATOM 727 C C . GLN A 1 96 ? 0.201 -4.711 3.218 1.00 89.94 96 GLN A C 1
ATOM 729 O O . GLN A 1 96 ? 0.246 -4.426 2.021 1.00 89.94 96 GLN A O 1
ATOM 734 N N . ALA A 1 97 ? 1.296 -5.029 3.916 1.00 87.50 97 ALA A N 1
ATOM 735 C CA . ALA A 1 97 ? 2.629 -5.047 3.326 1.00 87.50 97 ALA A CA 1
ATOM 736 C C . ALA A 1 97 ? 2.712 -6.048 2.167 1.00 87.50 97 ALA A C 1
ATOM 738 O O . ALA A 1 97 ? 3.200 -5.702 1.092 1.00 87.50 97 ALA A O 1
ATOM 739 N N . LEU A 1 98 ? 2.192 -7.266 2.352 1.00 90.38 98 LEU A N 1
ATOM 740 C CA . LEU A 1 98 ? 2.168 -8.286 1.303 1.00 90.38 98 LEU A CA 1
ATOM 741 C C . LEU A 1 98 ? 1.341 -7.849 0.087 1.00 90.38 98 LEU A C 1
ATOM 743 O O . LEU A 1 98 ? 1.791 -8.056 -1.036 1.00 90.38 98 LEU A O 1
ATOM 747 N N . GLY A 1 99 ? 0.184 -7.210 0.285 1.00 90.81 99 GLY A N 1
ATOM 748 C CA . GLY A 1 99 ? -0.638 -6.678 -0.809 1.00 90.81 99 GLY A CA 1
ATOM 749 C C . GLY A 1 99 ? 0.065 -5.573 -1.607 1.00 90.81 99 GLY A C 1
ATOM 750 O O . GLY A 1 99 ? 0.060 -5.590 -2.840 1.00 90.81 99 GLY A O 1
ATOM 751 N N . GLY A 1 100 ? 0.749 -4.659 -0.915 1.00 89.69 100 GLY A N 1
ATOM 752 C CA . GLY A 1 100 ? 1.551 -3.620 -1.561 1.00 89.69 100 GLY A CA 1
ATOM 753 C C . GLY A 1 100 ? 2.731 -4.197 -2.351 1.00 89.69 100 GLY A C 1
ATOM 754 O O . GLY A 1 100 ? 2.909 -3.878 -3.528 1.00 89.69 100 GLY A O 1
ATOM 755 N N . PHE A 1 101 ? 3.502 -5.110 -1.746 1.00 89.00 101 PHE A N 1
ATOM 756 C CA . PHE A 1 101 ? 4.605 -5.795 -2.433 1.00 89.00 101 PHE A CA 1
ATOM 757 C C . PHE A 1 101 ? 4.124 -6.643 -3.613 1.00 89.00 101 PHE A C 1
ATOM 759 O O . PHE A 1 101 ? 4.798 -6.696 -4.638 1.00 89.00 101 PHE A O 1
ATOM 766 N N . PHE A 1 102 ? 2.957 -7.276 -3.504 1.00 91.62 102 PHE A N 1
ATOM 767 C CA . PHE A 1 102 ? 2.353 -8.012 -4.609 1.00 91.62 102 PHE A CA 1
ATOM 768 C C . PHE A 1 102 ? 2.085 -7.091 -5.804 1.00 91.62 102 PHE A C 1
ATOM 770 O O . PHE A 1 102 ? 2.537 -7.384 -6.908 1.00 91.62 102 PHE A O 1
ATOM 777 N N . THR A 1 103 ? 1.445 -5.942 -5.573 1.00 91.75 103 THR A N 1
ATOM 778 C CA . THR A 1 103 ? 1.186 -4.942 -6.622 1.00 91.75 103 THR A CA 1
ATOM 779 C C . THR A 1 103 ? 2.487 -4.442 -7.254 1.00 91.75 103 THR A C 1
ATOM 781 O O . THR A 1 103 ? 2.592 -4.362 -8.475 1.00 91.75 103 THR A O 1
ATOM 784 N N . TYR A 1 104 ? 3.511 -4.178 -6.439 1.00 88.81 104 TYR A N 1
ATOM 785 C CA . TYR A 1 104 ? 4.842 -3.785 -6.909 1.00 88.81 104 TYR A CA 1
ATOM 786 C C . TYR A 1 104 ? 5.460 -4.817 -7.865 1.00 88.81 104 TYR A C 1
ATOM 788 O O . TYR A 1 104 ? 5.921 -4.462 -8.950 1.00 88.81 104 TYR A O 1
ATOM 796 N N . PHE A 1 105 ? 5.437 -6.101 -7.494 1.00 89.81 105 PHE A N 1
ATOM 797 C CA . PHE A 1 105 ? 5.984 -7.162 -8.338 1.00 89.81 105 PHE A CA 1
ATOM 798 C C . PHE A 1 105 ? 5.169 -7.395 -9.609 1.00 89.81 105 PHE A C 1
ATOM 800 O O . PHE A 1 105 ? 5.766 -7.672 -10.645 1.00 89.81 105 PHE A O 1
ATOM 807 N N . VAL A 1 106 ? 3.840 -7.271 -9.552 1.00 92.62 106 VAL A N 1
ATOM 808 C CA . VAL A 1 106 ? 2.972 -7.410 -10.731 1.00 92.62 106 VAL A CA 1
ATOM 809 C C . VAL A 1 106 ? 3.274 -6.322 -11.756 1.00 92.62 106 VAL A C 1
ATOM 811 O O . VAL A 1 106 ? 3.556 -6.649 -12.904 1.00 92.62 106 VAL A O 1
ATOM 814 N N . ILE A 1 107 ? 3.315 -5.050 -11.344 1.00 92.38 107 ILE A N 1
ATOM 815 C CA . ILE A 1 107 ? 3.590 -3.938 -12.265 1.00 92.38 107 ILE A CA 1
ATOM 816 C C . ILE A 1 107 ? 4.981 -4.076 -12.893 1.00 92.38 107 ILE A C 1
ATOM 818 O O . ILE A 1 107 ? 5.132 -3.875 -14.097 1.00 92.38 107 ILE A O 1
ATOM 822 N N . LEU A 1 108 ? 6.001 -4.459 -12.120 1.00 89.81 108 LEU A N 1
ATOM 823 C CA . LEU A 1 108 ? 7.341 -4.673 -12.673 1.00 89.81 108 LEU A CA 1
ATOM 824 C C . LEU A 1 108 ? 7.400 -5.867 -13.625 1.00 89.81 108 LEU A C 1
ATOM 826 O O . LEU A 1 108 ? 8.001 -5.746 -14.691 1.00 89.81 108 LEU A O 1
ATOM 830 N N . ALA A 1 109 ? 6.741 -6.977 -13.291 1.00 90.81 109 ALA A N 1
ATOM 831 C CA . ALA A 1 109 ? 6.699 -8.160 -14.146 1.00 90.81 109 ALA A CA 1
ATOM 832 C C . ALA A 1 109 ? 5.981 -7.885 -15.477 1.00 90.81 109 ALA A C 1
ATOM 834 O O . ALA A 1 109 ? 6.450 -8.334 -16.523 1.00 90.81 109 ALA A O 1
ATOM 835 N N . GLU A 1 110 ? 4.888 -7.118 -15.453 1.00 91.19 110 GLU A N 1
ATOM 836 C CA . GLU A 1 110 ? 4.169 -6.677 -16.656 1.00 91.19 110 GLU A CA 1
ATOM 837 C C . GLU A 1 110 ? 5.008 -5.731 -17.527 1.00 91.19 110 GLU A C 1
ATOM 839 O O . GLU A 1 110 ? 4.893 -5.763 -18.749 1.00 91.19 110 GLU A O 1
ATOM 844 N N . ASN A 1 111 ? 5.893 -4.937 -16.915 1.00 89.69 111 ASN A N 1
ATOM 845 C CA . ASN A 1 111 ? 6.829 -4.046 -17.610 1.00 89.69 111 ASN A CA 1
ATOM 846 C C . ASN A 1 111 ? 8.172 -4.712 -17.959 1.00 89.69 111 ASN A C 1
ATOM 848 O O . ASN A 1 111 ? 9.116 -4.020 -18.318 1.00 89.69 111 ASN A O 1
ATOM 852 N N . GLY A 1 112 ? 8.285 -6.036 -17.851 1.00 87.88 112 GLY A N 1
ATOM 853 C CA . GLY A 1 112 ? 9.465 -6.766 -18.320 1.00 87.88 112 GLY A CA 1
ATOM 854 C C . GLY A 1 112 ? 10.468 -7.181 -17.241 1.00 87.88 112 GLY A C 1
ATOM 855 O O . GLY A 1 112 ? 11.355 -7.994 -17.500 1.00 87.88 112 GLY A O 1
ATOM 856 N N . PHE A 1 113 ? 10.317 -6.689 -16.011 1.00 89.12 113 PHE A N 1
ATOM 857 C CA . PHE A 1 113 ? 11.218 -6.970 -14.896 1.00 89.12 113 PHE A CA 1
ATOM 858 C C . PHE A 1 113 ? 10.646 -8.054 -13.978 1.00 89.12 113 PHE A C 1
ATOM 860 O O . PHE A 1 113 ? 9.901 -7.781 -13.034 1.00 89.12 113 PHE A O 1
ATOM 867 N N . LEU A 1 114 ? 11.021 -9.310 -14.230 1.00 88.44 114 LEU A N 1
ATOM 868 C CA . LEU A 1 114 ? 10.576 -10.440 -13.412 1.00 88.44 114 LEU A CA 1
ATOM 869 C C . LEU A 1 114 ? 11.139 -10.350 -11.980 1.00 88.44 114 LEU A C 1
ATOM 871 O O . LEU A 1 114 ? 12.298 -9.964 -11.799 1.00 88.44 114 LEU A O 1
ATOM 875 N N . PRO A 1 115 ? 10.398 -10.820 -10.954 1.00 84.50 115 PRO A N 1
ATOM 876 C CA . PRO A 1 115 ? 10.840 -10.766 -9.558 1.00 84.50 115 PRO A CA 1
ATOM 877 C C . PRO A 1 115 ? 12.208 -11.403 -9.282 1.00 84.50 115 PRO A C 1
ATOM 879 O O . PRO A 1 115 ? 12.928 -10.948 -8.397 1.00 84.50 115 PRO A O 1
ATOM 882 N N . GLY A 1 116 ? 12.593 -12.426 -10.053 1.00 81.69 116 GLY A N 1
ATOM 883 C CA . GLY A 1 116 ? 13.908 -13.065 -9.940 1.00 81.69 116 GLY A CA 1
ATOM 884 C C . GLY A 1 116 ? 15.067 -12.182 -10.416 1.00 81.69 116 GLY A C 1
ATOM 885 O O . GLY A 1 116 ? 16.140 -12.217 -9.819 1.00 81.69 116 GLY A O 1
ATOM 886 N N . THR A 1 117 ? 14.846 -11.359 -11.446 1.00 80.25 117 THR A N 1
ATOM 887 C CA . THR A 1 117 ? 15.851 -10.437 -12.001 1.00 80.25 117 THR A CA 1
ATOM 888 C C . THR A 1 117 ? 15.956 -9.151 -11.178 1.00 80.25 117 THR A C 1
ATOM 890 O O . THR A 1 117 ? 16.986 -8.493 -11.211 1.00 80.25 117 THR A O 1
ATOM 893 N N . LEU A 1 118 ? 14.940 -8.805 -10.379 1.00 79.44 118 LEU A N 1
ATOM 894 C CA . LEU A 1 118 ? 14.938 -7.608 -9.523 1.00 79.44 118 LEU A CA 1
ATOM 895 C C . LEU A 1 118 ? 15.937 -7.662 -8.351 1.00 79.44 118 LEU A C 1
ATOM 897 O O . LEU A 1 118 ? 16.213 -6.639 -7.718 1.00 79.44 118 LEU A O 1
ATOM 901 N N . LEU A 1 119 ? 16.480 -8.836 -8.031 1.00 79.19 119 LEU A N 1
ATOM 902 C CA . LEU A 1 119 ? 17.429 -8.995 -6.934 1.00 79.19 119 LEU A CA 1
ATOM 903 C C . LEU A 1 119 ? 18.812 -8.479 -7.347 1.00 79.19 119 LEU A C 1
ATOM 905 O O . LEU A 1 119 ? 19.461 -9.034 -8.227 1.00 79.19 119 LEU A O 1
ATOM 909 N N . GLY A 1 120 ? 19.297 -7.430 -6.681 1.00 77.50 120 GLY A N 1
ATOM 910 C CA . GLY A 1 120 ? 20.646 -6.903 -6.925 1.00 77.50 120 GLY A CA 1
ATOM 911 C C . GLY A 1 120 ? 20.747 -5.815 -7.994 1.00 77.50 120 GLY A C 1
ATOM 912 O O . GLY A 1 120 ? 21.806 -5.194 -8.102 1.00 77.50 120 GLY A O 1
ATOM 913 N N . ILE A 1 121 ? 19.674 -5.517 -8.735 1.00 82.12 121 ILE A N 1
ATOM 914 C CA . ILE A 1 121 ? 19.731 -4.541 -9.836 1.00 82.12 121 ILE A CA 1
ATOM 915 C C . ILE A 1 121 ? 19.737 -3.089 -9.371 1.00 82.12 121 ILE A C 1
ATOM 917 O O . ILE A 1 121 ? 20.052 -2.220 -10.175 1.00 82.12 121 ILE A O 1
ATOM 921 N N . ARG A 1 122 ? 19.436 -2.791 -8.099 1.00 81.50 122 ARG A N 1
ATOM 922 C CA . ARG A 1 122 ? 19.273 -1.409 -7.613 1.00 81.50 122 ARG A CA 1
ATOM 923 C C . ARG A 1 122 ? 20.430 -0.473 -7.972 1.00 81.50 122 ARG A C 1
ATOM 925 O O . ARG A 1 122 ? 20.188 0.659 -8.368 1.00 81.50 122 ARG A O 1
ATOM 932 N N . LEU A 1 123 ? 21.677 -0.937 -7.870 1.00 80.25 123 LEU A N 1
ATOM 933 C CA . LEU A 1 123 ? 22.853 -0.129 -8.223 1.00 80.25 123 LEU A CA 1
ATOM 934 C C . LEU A 1 123 ? 22.860 0.269 -9.704 1.00 80.25 123 LEU A C 1
ATOM 936 O O . LEU A 1 123 ? 23.238 1.386 -10.028 1.00 80.25 123 LEU A O 1
ATOM 940 N N . ALA A 1 124 ? 22.436 -0.629 -10.595 1.00 82.62 124 ALA A N 1
ATOM 941 C CA . ALA A 1 124 ? 22.287 -0.327 -12.015 1.00 82.62 124 ALA A CA 1
ATOM 942 C C . ALA A 1 124 ? 20.983 0.440 -12.300 1.00 82.62 124 ALA A C 1
ATOM 944 O O . ALA A 1 124 ? 20.941 1.271 -13.205 1.00 82.62 124 ALA A O 1
ATOM 945 N N . TRP A 1 125 ? 19.943 0.211 -11.494 1.00 84.88 125 TRP A N 1
ATOM 946 C CA . TRP A 1 125 ? 18.654 0.892 -11.565 1.00 84.88 125 TRP A CA 1
ATOM 947 C C . TRP A 1 125 ? 18.769 2.396 -11.267 1.00 84.88 125 TRP A C 1
ATOM 949 O O . TRP A 1 125 ? 18.215 3.221 -11.988 1.00 84.88 125 TRP A O 1
ATOM 959 N N . ASP A 1 126 ? 19.532 2.760 -10.237 1.00 84.88 126 ASP A N 1
ATOM 960 C CA . ASP A 1 126 ? 19.707 4.151 -9.804 1.00 84.88 126 ASP A CA 1
ATOM 961 C C . ASP A 1 126 ? 20.834 4.894 -10.545 1.00 84.88 126 ASP A C 1
ATOM 963 O O . ASP A 1 126 ? 20.934 6.120 -10.443 1.00 84.88 126 ASP A O 1
ATOM 967 N N . ASP A 1 127 ? 21.663 4.188 -11.319 1.00 86.06 127 ASP A N 1
ATOM 968 C CA . ASP A 1 127 ? 22.730 4.794 -12.116 1.00 86.06 127 ASP A CA 1
ATOM 969 C C . ASP A 1 127 ? 22.155 5.559 -13.320 1.00 86.06 127 ASP A C 1
ATOM 971 O O . ASP A 1 127 ? 21.586 4.975 -14.248 1.00 86.06 127 ASP A O 1
ATOM 975 N N . ARG A 1 128 ? 22.330 6.887 -13.304 1.00 85.38 128 ARG A N 1
ATOM 976 C CA . ARG A 1 128 ? 21.893 7.801 -14.372 1.00 85.38 128 ARG A CA 1
ATOM 977 C C . ARG A 1 128 ? 22.752 7.692 -15.633 1.00 85.38 128 ARG A C 1
ATOM 979 O O . ARG A 1 128 ? 22.307 8.086 -16.706 1.00 85.38 128 ARG A O 1
ATOM 986 N N . SER A 1 129 ? 23.984 7.199 -15.513 1.00 85.44 129 SER A N 1
ATOM 987 C CA . SER A 1 129 ? 24.899 7.090 -16.654 1.00 85.44 129 SER A CA 1
ATOM 988 C C . SER A 1 129 ? 24.606 5.881 -17.546 1.00 85.44 129 SER A C 1
ATOM 990 O O . SER A 1 129 ? 24.984 5.891 -18.716 1.00 85.44 129 SER A O 1
ATOM 992 N N . LYS A 1 130 ? 23.888 4.879 -17.023 1.00 82.38 130 LYS A N 1
ATOM 993 C CA . LYS A 1 130 ? 23.488 3.671 -17.754 1.00 82.38 130 LYS A CA 1
ATOM 994 C C . LYS A 1 130 ? 22.137 3.870 -18.426 1.00 82.38 130 LYS A C 1
ATOM 996 O O . LYS A 1 130 ? 21.157 4.210 -17.764 1.00 82.38 130 LYS A O 1
ATOM 1001 N N . ASN A 1 131 ? 22.073 3.648 -19.733 1.00 86.62 131 ASN A N 1
ATOM 1002 C CA . ASN A 1 131 ? 20.840 3.782 -20.522 1.00 86.62 131 ASN A CA 1
ATOM 1003 C C . ASN A 1 131 ? 20.465 2.499 -21.277 1.00 86.62 131 ASN A C 1
ATOM 1005 O O . ASN A 1 131 ? 19.564 2.513 -22.104 1.00 86.62 131 ASN A O 1
ATOM 1009 N N . ASP A 1 132 ? 21.158 1.420 -20.950 1.00 88.38 132 ASP A N 1
ATOM 1010 C CA . ASP A 1 132 ? 21.199 0.119 -21.603 1.00 88.38 132 ASP A CA 1
ATOM 1011 C C . ASP A 1 132 ? 20.916 -0.997 -20.582 1.00 88.38 132 ASP A C 1
ATOM 1013 O O . ASP A 1 132 ? 21.524 -2.063 -20.610 1.00 88.38 132 ASP A O 1
ATOM 1017 N N . LEU A 1 133 ? 20.033 -0.742 -19.604 1.00 86.75 133 LEU A N 1
ATOM 1018 C CA . LEU A 1 133 ? 19.699 -1.766 -18.614 1.00 86.75 133 LEU A CA 1
ATOM 1019 C C . LEU A 1 133 ? 18.794 -2.819 -19.255 1.00 86.75 133 LEU A C 1
ATOM 1021 O O . LEU A 1 133 ? 17.657 -2.511 -19.603 1.00 86.75 133 LEU A O 1
ATOM 1025 N N . GLU A 1 134 ? 19.297 -4.043 -19.366 1.00 87.81 134 GLU A N 1
ATOM 1026 C CA . GLU A 1 134 ? 18.550 -5.175 -19.907 1.00 87.81 134 GLU A CA 1
ATOM 1027 C C . GLU A 1 134 ? 17.488 -5.674 -18.911 1.00 87.81 134 GLU A C 1
ATOM 1029 O O . GLU A 1 134 ? 17.765 -5.854 -17.717 1.00 87.81 134 GLU A O 1
ATOM 1034 N N . ASP A 1 135 ? 16.264 -5.875 -19.394 1.00 89.44 135 ASP A N 1
ATOM 1035 C CA . ASP A 1 135 ? 15.182 -6.513 -18.643 1.00 89.44 135 ASP A CA 1
ATOM 1036 C C . ASP A 1 135 ? 15.208 -8.050 -18.770 1.00 89.44 135 ASP A C 1
ATOM 1038 O O . ASP A 1 135 ? 16.127 -8.645 -19.332 1.00 89.44 135 ASP A O 1
ATOM 1042 N N . SER A 1 136 ? 14.202 -8.740 -18.228 1.00 89.44 136 SER A N 1
ATOM 1043 C CA . SER A 1 136 ? 14.146 -10.205 -18.299 1.00 89.44 136 SER A CA 1
ATOM 1044 C C . SER A 1 136 ? 13.812 -10.754 -19.695 1.00 89.44 136 SER A C 1
ATOM 1046 O O . SER A 1 136 ? 13.927 -11.962 -19.907 1.00 89.44 136 SER A O 1
ATOM 1048 N N . TYR A 1 137 ? 13.378 -9.901 -20.625 1.00 88.25 137 TYR A N 1
ATOM 1049 C CA . TYR A 1 137 ? 13.011 -10.248 -21.999 1.00 88.25 137 TYR A CA 1
ATOM 1050 C C . TYR A 1 137 ? 14.064 -9.806 -23.029 1.00 88.25 137 TYR A C 1
ATOM 1052 O O . TYR A 1 137 ? 13.870 -10.040 -24.224 1.00 88.25 137 TYR A O 1
ATOM 1060 N N . GLY A 1 138 ? 15.174 -9.209 -22.588 1.00 87.06 138 GLY A N 1
ATOM 1061 C CA . GLY A 1 138 ? 16.264 -8.745 -23.446 1.00 87.06 138 GLY A CA 1
ATOM 1062 C C . GLY A 1 138 ? 16.059 -7.348 -24.040 1.00 87.06 138 GLY A C 1
ATOM 1063 O O . GLY A 1 138 ? 16.683 -7.022 -25.049 1.00 87.06 138 GLY A O 1
ATOM 1064 N N . GLN A 1 139 ? 15.164 -6.528 -23.479 1.00 89.81 139 GLN A N 1
ATOM 1065 C CA . GLN A 1 139 ? 14.969 -5.136 -23.899 1.00 89.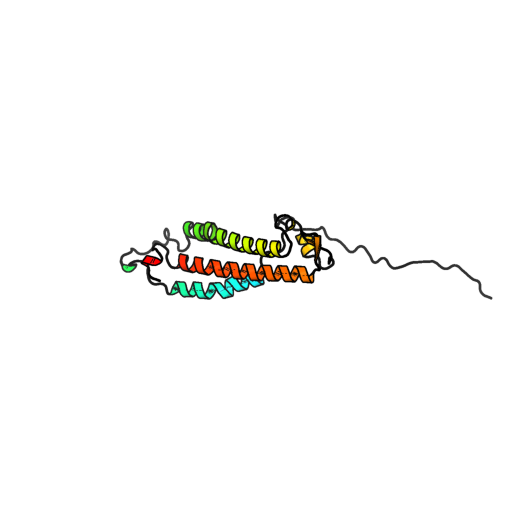81 139 GLN A CA 1
ATOM 1066 C C . GLN A 1 139 ? 15.881 -4.200 -23.108 1.00 89.81 139 GLN A C 1
ATOM 1068 O O . GLN A 1 139 ? 16.051 -4.362 -21.902 1.00 89.81 139 GLN A O 1
ATOM 1073 N N . GLU A 1 140 ? 16.427 -3.184 -23.774 1.00 92.06 140 GLU A N 1
ATOM 1074 C CA . GLU A 1 140 ? 17.261 -2.156 -23.148 1.00 92.06 140 GLU A CA 1
ATOM 1075 C C . GLU A 1 140 ? 16.418 -0.963 -22.683 1.00 92.06 140 GLU A C 1
ATOM 1077 O O . GLU A 1 140 ? 15.655 -0.376 -23.455 1.00 92.06 140 GLU A O 1
ATOM 1082 N N . TRP A 1 141 ? 16.593 -0.573 -21.421 1.00 90.56 141 TRP A N 1
ATOM 1083 C CA . TRP A 1 141 ? 15.837 0.505 -20.795 1.00 90.56 141 TRP A CA 1
ATOM 1084 C C . TRP A 1 141 ? 16.708 1.716 -20.435 1.00 90.56 141 TRP A C 1
ATOM 1086 O O . TRP A 1 141 ? 17.656 1.629 -19.642 1.00 90.56 141 TRP A O 1
ATOM 1096 N N . THR A 1 142 ? 16.307 2.894 -20.924 1.00 92.19 142 THR A N 1
ATOM 1097 C CA . THR A 1 142 ? 16.925 4.177 -20.543 1.00 92.19 142 THR A CA 1
ATOM 1098 C C . THR A 1 142 ? 16.599 4.561 -19.096 1.00 92.19 142 THR A C 1
ATOM 1100 O O . THR A 1 142 ? 15.625 4.080 -18.513 1.00 92.19 142 THR A O 1
ATOM 1103 N N . TYR A 1 143 ? 17.398 5.441 -18.481 1.00 88.62 143 TYR A N 1
ATOM 1104 C CA . TYR A 1 143 ? 17.157 5.891 -17.100 1.00 88.62 143 TYR A CA 1
ATOM 1105 C C . TYR A 1 143 ? 15.759 6.497 -16.901 1.00 88.62 143 TYR A C 1
ATOM 1107 O O . TYR A 1 143 ? 15.064 6.149 -15.947 1.00 88.62 143 TYR A O 1
ATOM 1115 N N . GLU A 1 144 ? 15.321 7.355 -17.823 1.00 89.00 144 GLU A N 1
ATOM 1116 C CA . GLU A 1 144 ? 14.018 8.021 -17.728 1.00 89.00 144 GLU A CA 1
ATOM 1117 C C . GLU A 1 144 ? 12.859 7.019 -17.822 1.00 89.00 144 GLU A C 1
ATOM 1119 O O . GLU A 1 144 ? 11.935 7.071 -17.013 1.00 89.00 144 GLU A O 1
ATOM 1124 N N . GLN A 1 145 ? 12.930 6.045 -18.738 1.00 89.25 145 GLN A N 1
ATOM 1125 C CA . GLN A 1 145 ? 11.899 5.006 -18.866 1.00 89.25 145 GLN A CA 1
ATOM 1126 C C . GLN A 1 145 ? 11.782 4.158 -17.592 1.00 89.25 145 GLN A C 1
ATOM 1128 O O . GLN A 1 145 ? 10.675 3.903 -17.118 1.00 89.25 145 GLN A O 1
ATOM 1133 N N . ARG A 1 146 ? 12.916 3.781 -16.987 1.00 88.81 146 ARG A N 1
ATOM 1134 C CA . ARG A 1 146 ? 12.939 3.028 -15.720 1.00 88.81 146 ARG A CA 1
ATOM 1135 C C . ARG A 1 146 ? 12.322 3.825 -14.581 1.00 88.81 146 ARG A C 1
ATOM 1137 O O . ARG A 1 146 ? 11.543 3.285 -13.799 1.00 88.81 146 ARG A O 1
ATOM 1144 N N . LYS A 1 147 ? 12.625 5.124 -14.501 1.00 89.12 147 LYS A N 1
ATOM 1145 C CA . LYS A 1 147 ? 12.067 6.000 -13.466 1.00 89.12 147 LYS A CA 1
ATOM 1146 C C . LYS A 1 147 ? 10.571 6.240 -13.643 1.00 89.12 147 LYS A C 1
ATOM 1148 O O . LYS A 1 147 ? 9.868 6.297 -12.639 1.00 89.12 147 LYS A O 1
ATOM 1153 N N . VAL A 1 148 ? 10.061 6.291 -14.874 1.00 90.19 148 VAL A N 1
ATOM 1154 C CA . VAL A 1 148 ? 8.609 6.315 -15.119 1.00 90.19 148 VAL A CA 1
ATOM 1155 C C . VAL A 1 148 ? 7.946 5.066 -14.536 1.00 90.19 148 VAL A C 1
ATOM 1157 O O . VAL A 1 148 ? 7.011 5.204 -13.750 1.00 90.19 148 VAL A O 1
ATOM 1160 N N . VAL A 1 149 ? 8.468 3.869 -14.829 1.00 90.75 149 VAL A N 1
ATOM 1161 C CA . VAL A 1 149 ? 7.937 2.610 -14.272 1.00 90.75 149 VAL A CA 1
ATOM 1162 C C . VAL A 1 149 ? 8.039 2.589 -12.744 1.00 90.75 149 VAL A C 1
ATOM 1164 O O . VAL A 1 149 ? 7.093 2.183 -12.072 1.00 90.75 149 VAL A O 1
ATOM 1167 N N . GLU A 1 150 ? 9.138 3.081 -12.171 1.00 88.81 150 GLU A N 1
ATOM 1168 C CA . GLU A 1 150 ? 9.306 3.190 -10.716 1.00 88.81 150 GLU A CA 1
ATOM 1169 C C . GLU A 1 150 ? 8.252 4.106 -10.073 1.00 88.81 150 GLU A C 1
ATOM 1171 O O . GLU A 1 150 ? 7.636 3.728 -9.075 1.00 88.81 150 GLU A O 1
ATOM 1176 N N . PHE A 1 151 ? 7.974 5.275 -10.655 1.00 88.94 151 PHE A N 1
ATOM 1177 C CA . PHE A 1 151 ? 6.921 6.165 -10.156 1.00 88.94 151 PHE A CA 1
ATOM 1178 C C . PHE A 1 151 ? 5.518 5.575 -10.348 1.00 88.94 151 PHE A C 1
ATOM 1180 O O . PHE A 1 151 ? 4.646 5.741 -9.486 1.00 88.94 151 PHE A O 1
ATOM 1187 N N . THR A 1 152 ? 5.289 4.830 -11.431 1.00 90.50 152 THR A N 1
ATOM 1188 C CA . THR A 1 152 ? 4.058 4.049 -11.605 1.00 90.50 152 THR A CA 1
ATOM 1189 C C . THR A 1 152 ? 3.924 2.983 -10.517 1.00 90.50 152 THR A C 1
ATOM 1191 O O . THR A 1 152 ? 2.846 2.822 -9.950 1.00 90.50 152 THR A O 1
ATOM 1194 N N . CYS A 1 153 ? 5.017 2.328 -10.124 1.00 90.25 153 CYS A N 1
ATOM 1195 C CA . CYS A 1 153 ? 5.011 1.397 -8.997 1.00 90.25 153 CYS A CA 1
ATOM 1196 C C . CYS A 1 153 ? 4.679 2.098 -7.674 1.00 90.25 153 CYS A C 1
ATOM 1198 O O . CYS A 1 153 ? 3.859 1.586 -6.917 1.00 90.25 153 CYS A O 1
ATOM 1200 N N . HIS A 1 154 ? 5.251 3.276 -7.394 1.00 88.75 154 HIS A N 1
ATOM 1201 C CA . HIS A 1 154 ? 4.947 4.034 -6.167 1.00 88.75 154 HIS A CA 1
ATOM 1202 C C . HIS A 1 154 ? 3.467 4.412 -6.079 1.00 88.75 154 HIS A C 1
ATOM 1204 O O . HIS A 1 154 ? 2.853 4.279 -5.021 1.00 88.75 154 HIS A O 1
ATOM 1210 N N . THR A 1 155 ? 2.882 4.859 -7.190 1.00 90.06 155 THR A N 1
ATOM 1211 C CA . THR A 1 155 ? 1.461 5.236 -7.247 1.00 90.06 155 THR A CA 1
ATOM 1212 C C . THR A 1 155 ? 0.531 4.027 -7.154 1.00 90.06 155 THR A C 1
ATOM 1214 O O . THR A 1 155 ? -0.465 4.086 -6.433 1.00 90.06 155 THR A O 1
ATOM 1217 N N . ALA A 1 156 ? 0.868 2.908 -7.801 1.00 90.94 156 ALA A N 1
ATOM 1218 C CA . ALA A 1 156 ? 0.113 1.662 -7.686 1.00 90.94 156 ALA A CA 1
ATOM 1219 C C . ALA A 1 156 ? 0.184 1.075 -6.265 1.00 90.94 156 ALA A C 1
ATOM 1221 O O . ALA A 1 156 ? -0.834 0.652 -5.718 1.00 90.94 156 ALA A O 1
ATOM 1222 N N . PHE A 1 157 ? 1.361 1.116 -5.631 1.00 89.88 157 PHE A N 1
ATOM 1223 C CA . PHE A 1 157 ? 1.532 0.716 -4.234 1.00 89.88 157 PHE A CA 1
ATOM 1224 C C . PHE A 1 157 ? 0.677 1.596 -3.316 1.00 89.88 157 PHE A C 1
ATOM 1226 O O . PHE A 1 157 ? -0.057 1.078 -2.477 1.00 89.88 157 PHE A O 1
ATOM 1233 N N . PHE A 1 158 ? 0.719 2.918 -3.501 1.00 89.62 158 PHE A N 1
ATOM 1234 C CA . PHE A 1 158 ? -0.124 3.859 -2.762 1.00 89.62 158 PHE A CA 1
ATOM 1235 C C . PHE A 1 158 ? -1.615 3.518 -2.900 1.00 89.62 158 PHE A C 1
ATOM 1237 O O . PHE A 1 158 ? -2.306 3.371 -1.894 1.00 89.62 158 PHE A O 1
ATOM 1244 N N . ALA A 1 159 ? -2.101 3.311 -4.128 1.00 91.38 159 ALA A N 1
ATOM 1245 C CA . ALA A 1 159 ? -3.489 2.928 -4.371 1.00 91.38 159 ALA A CA 1
ATOM 1246 C C . ALA A 1 159 ? -3.848 1.595 -3.690 1.00 91.38 159 ALA A C 1
ATOM 1248 O O . ALA A 1 159 ? -4.909 1.486 -3.078 1.00 91.38 159 ALA A O 1
ATOM 1249 N N . SER A 1 160 ? -2.950 0.604 -3.731 1.00 92.00 160 SER A N 1
ATOM 1250 C CA . SER A 1 160 ? -3.136 -0.670 -3.031 1.00 92.00 160 SER A CA 1
ATOM 1251 C C . SER A 1 160 ? -3.272 -0.479 -1.520 1.00 92.00 160 SER A C 1
ATOM 1253 O O . SER A 1 160 ? -4.127 -1.124 -0.916 1.00 92.00 160 SER A O 1
ATOM 1255 N N . ILE A 1 161 ? -2.462 0.384 -0.901 1.00 90.50 161 ILE A N 1
ATOM 1256 C CA . ILE A 1 161 ? -2.564 0.656 0.538 1.00 90.50 161 ILE A CA 1
ATOM 1257 C C . ILE A 1 161 ? -3.905 1.308 0.868 1.00 90.50 161 ILE A C 1
ATOM 1259 O O . ILE A 1 161 ? -4.587 0.830 1.770 1.00 90.50 161 ILE A O 1
ATOM 1263 N N . VAL A 1 162 ? -4.342 2.299 0.087 1.00 90.75 162 VAL A N 1
ATOM 1264 C CA . VAL A 1 162 ? -5.659 2.929 0.273 1.00 90.75 162 VAL A CA 1
ATOM 1265 C C . VAL A 1 162 ? -6.789 1.899 0.181 1.00 90.75 162 VAL A C 1
ATOM 1267 O O . VAL A 1 162 ? -7.695 1.909 1.008 1.00 90.75 162 VAL A O 1
ATOM 1270 N N . VAL A 1 163 ? -6.733 0.959 -0.766 1.00 91.44 163 VAL A N 1
ATOM 127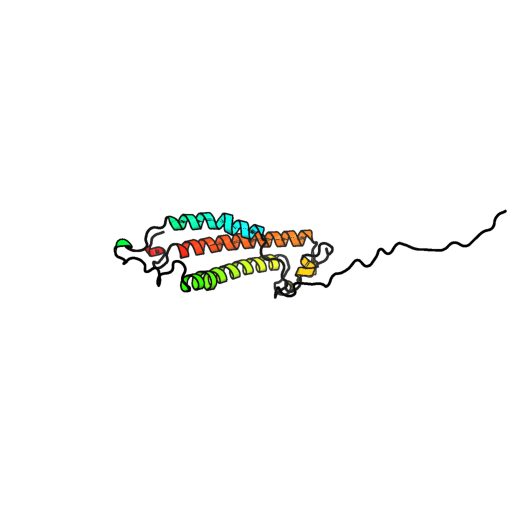1 C CA . VAL A 1 163 ? -7.754 -0.099 -0.883 1.00 91.44 163 VAL A CA 1
ATOM 1272 C C . VAL A 1 163 ? -7.788 -0.992 0.360 1.00 91.44 163 VAL A C 1
ATOM 1274 O O . VAL A 1 163 ? -8.869 -1.286 0.873 1.00 91.44 163 VAL A O 1
ATOM 1277 N N . VAL A 1 164 ? -6.633 -1.412 0.885 1.00 90.75 164 VAL A N 1
ATOM 1278 C CA . VAL A 1 164 ? -6.606 -2.254 2.095 1.00 90.75 164 VAL A CA 1
ATOM 1279 C C . VAL A 1 164 ? -6.997 -1.455 3.347 1.00 90.75 164 VAL A C 1
ATOM 1281 O O . VAL A 1 164 ? -7.605 -2.020 4.255 1.00 90.75 164 VAL A O 1
ATOM 1284 N N . GLN A 1 165 ? -6.746 -0.144 3.384 1.00 89.94 165 GLN A N 1
ATOM 1285 C CA . GLN A 1 165 ? -7.206 0.739 4.464 1.00 89.94 165 GLN A CA 1
ATOM 1286 C C . GLN A 1 165 ? -8.730 0.793 4.574 1.00 89.94 165 GLN A C 1
ATOM 1288 O O . GLN A 1 165 ? -9.253 0.890 5.678 1.00 89.94 165 GLN A O 1
ATOM 1293 N N . TRP A 1 166 ? -9.470 0.674 3.468 1.00 89.19 166 TRP A N 1
ATOM 1294 C CA . TRP A 1 166 ? -10.936 0.621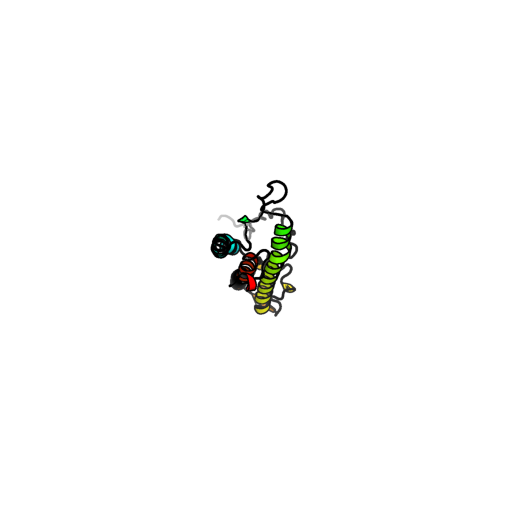 3.533 1.00 89.19 166 TRP A CA 1
ATOM 1295 C C . TRP A 1 166 ? -11.415 -0.625 4.279 1.00 89.19 166 TRP A C 1
ATOM 1297 O O . TRP A 1 166 ? -12.340 -0.551 5.087 1.00 89.19 166 TRP A O 1
ATOM 1307 N N . ALA A 1 167 ? -10.762 -1.765 4.044 1.00 88.88 167 ALA A N 1
ATOM 1308 C CA . ALA A 1 167 ? -11.044 -2.986 4.786 1.00 88.88 167 ALA A CA 1
ATOM 1309 C C . ALA A 1 167 ? -10.628 -2.854 6.259 1.00 88.88 167 ALA A C 1
ATOM 1311 O O . ALA A 1 167 ? -11.393 -3.241 7.143 1.00 88.88 167 ALA A O 1
ATOM 1312 N N . ASP A 1 168 ? -9.459 -2.268 6.530 1.00 89.38 168 ASP A N 1
ATOM 1313 C CA . ASP A 1 168 ? -8.989 -2.027 7.896 1.00 89.38 168 ASP A CA 1
ATOM 1314 C C . ASP A 1 168 ? -9.933 -1.104 8.679 1.00 89.38 168 ASP A C 1
ATOM 1316 O O . ASP A 1 168 ? -10.274 -1.398 9.821 1.00 89.38 168 ASP A O 1
ATOM 1320 N N . LEU A 1 169 ? -10.456 -0.054 8.043 1.00 88.50 169 LEU A N 1
ATOM 1321 C CA . LEU A 1 169 ? -11.441 0.849 8.632 1.00 88.50 169 LEU A CA 1
ATOM 1322 C C . LEU A 1 169 ? -12.716 0.108 9.052 1.00 88.50 169 LEU A C 1
ATOM 1324 O O . LEU A 1 169 ? -13.218 0.314 10.157 1.00 88.50 169 LEU A O 1
ATOM 1328 N N . ILE A 1 170 ? -13.230 -0.771 8.187 1.00 87.38 170 ILE A N 1
ATOM 1329 C CA . ILE A 1 170 ? -14.427 -1.573 8.473 1.00 87.38 170 ILE A CA 1
ATOM 1330 C C . ILE A 1 170 ? -14.170 -2.518 9.653 1.00 87.38 170 ILE A C 1
ATOM 1332 O O . ILE A 1 170 ? -15.025 -2.656 10.526 1.00 87.38 170 ILE A O 1
ATOM 1336 N N . ILE A 1 171 ? -12.991 -3.141 9.708 1.00 87.19 171 ILE A N 1
ATOM 1337 C CA . ILE A 1 171 ? -12.609 -4.052 10.796 1.00 87.19 171 ILE A CA 1
ATOM 1338 C C . ILE A 1 171 ? -12.409 -3.278 12.107 1.00 87.19 171 ILE A C 1
ATOM 1340 O O . ILE A 1 171 ? -12.875 -3.715 13.157 1.00 87.19 171 ILE A O 1
ATOM 1344 N N . CYS A 1 172 ? -11.764 -2.112 12.060 1.00 85.88 172 CYS A N 1
ATOM 1345 C CA . CYS A 1 172 ? -11.497 -1.270 13.225 1.00 85.88 172 CYS A CA 1
ATOM 1346 C C . CYS A 1 172 ? -12.757 -0.614 13.808 1.00 85.88 172 CYS A C 1
ATOM 1348 O O . CYS A 1 172 ? -12.751 -0.246 14.985 1.00 85.88 172 CYS A O 1
ATOM 1350 N N . LYS A 1 173 ? -13.841 -0.508 13.027 1.00 84.88 173 LYS A N 1
ATOM 1351 C CA . LYS A 1 173 ? -15.141 0.014 13.479 1.00 84.88 173 LYS A CA 1
ATOM 1352 C C . LYS A 1 173 ? -15.739 -0.804 14.630 1.00 84.88 173 LYS A C 1
ATOM 1354 O O . LYS A 1 173 ? -16.449 -0.252 15.464 1.00 84.88 173 LYS A O 1
ATOM 1359 N N . THR A 1 174 ? -15.443 -2.104 14.704 1.00 83.44 174 THR A N 1
ATOM 1360 C CA . THR A 1 174 ? -15.968 -3.000 15.746 1.00 83.44 174 THR A CA 1
ATOM 1361 C C . THR A 1 174 ? -14.871 -3.854 16.371 1.00 83.44 174 THR A C 1
ATOM 1363 O O . THR A 1 174 ? -14.209 -4.636 15.695 1.00 83.44 174 THR A O 1
ATOM 1366 N N . ARG A 1 175 ? -14.709 -3.781 17.693 1.00 81.62 175 ARG A N 1
ATOM 1367 C CA . ARG A 1 175 ? -13.719 -4.563 18.453 1.00 81.62 175 ARG A CA 1
ATOM 1368 C C . ARG A 1 175 ? -14.231 -5.922 18.912 1.00 81.62 175 ARG A C 1
ATOM 1370 O O . ARG A 1 175 ? -13.411 -6.795 19.209 1.00 81.62 175 ARG A O 1
ATOM 1377 N N . ARG A 1 176 ? -15.545 -6.095 19.077 1.00 79.44 176 ARG A N 1
ATOM 1378 C CA . ARG A 1 176 ? -16.151 -7.366 19.518 1.00 79.44 176 ARG A CA 1
ATOM 1379 C C . ARG A 1 176 ? -17.342 -7.799 18.684 1.00 79.44 176 ARG A C 1
ATOM 1381 O O . ARG A 1 176 ? -17.472 -8.993 18.425 1.00 79.44 176 ARG A O 1
ATOM 1388 N N . ASN A 1 177 ? -18.219 -6.868 18.329 1.00 83.44 177 ASN A N 1
ATOM 1389 C CA . ASN A 1 177 ? -19.418 -7.205 17.571 1.00 83.44 177 ASN A CA 1
ATOM 1390 C C . ASN A 1 177 ? -19.067 -7.486 16.105 1.00 83.44 177 ASN A C 1
ATOM 1392 O O . ASN A 1 177 ? -18.072 -6.989 15.587 1.00 83.44 177 ASN A O 1
ATOM 1396 N N . SER A 1 178 ? -19.891 -8.284 15.426 1.00 81.31 178 SER A N 1
ATOM 1397 C CA . SER A 1 178 ? -19.794 -8.401 13.970 1.00 81.31 178 SER A CA 1
ATOM 1398 C C . SER A 1 178 ? -20.324 -7.127 13.311 1.00 81.31 178 SER A C 1
ATOM 1400 O O . SER A 1 178 ? -21.289 -6.535 13.797 1.00 81.31 178 SER A O 1
ATOM 1402 N N . VAL A 1 179 ? -19.758 -6.761 12.161 1.00 81.06 179 VAL A N 1
ATOM 1403 C CA . VAL A 1 179 ? -20.202 -5.626 11.333 1.00 81.06 179 VAL A CA 1
ATOM 1404 C C . VAL A 1 179 ? -21.708 -5.696 11.029 1.00 81.06 179 VAL A C 1
ATOM 1406 O O . VAL A 1 179 ? -22.407 -4.691 11.105 1.00 81.06 179 VAL A O 1
ATOM 1409 N N . PHE A 1 180 ? -22.246 -6.896 10.790 1.00 79.88 180 PHE A N 1
ATOM 1410 C CA . PHE A 1 180 ? -23.678 -7.098 10.531 1.00 79.88 180 PHE A CA 1
ATOM 1411 C C . PHE A 1 180 ? -24.569 -6.888 11.762 1.00 79.88 180 PHE A C 1
ATOM 1413 O O . PHE A 1 180 ? -25.754 -6.605 11.622 1.00 79.88 180 PHE A O 1
ATOM 1420 N N . GLN A 1 181 ? -24.015 -7.046 12.965 1.00 78.56 181 GLN A N 1
ATOM 1421 C CA . GLN A 1 181 ? -24.749 -6.907 14.221 1.00 78.56 181 GLN A CA 1
ATOM 1422 C C . GLN A 1 181 ? -24.719 -5.468 14.747 1.00 78.56 181 GLN A C 1
ATOM 1424 O O . GLN A 1 181 ? -25.675 -5.033 15.382 1.00 78.56 181 GLN A O 1
ATOM 1429 N N . GLN A 1 182 ? -23.636 -4.740 14.469 1.00 71.62 182 GLN A N 1
ATOM 1430 C CA . GLN A 1 182 ? -23.509 -3.315 14.776 1.00 71.62 182 GLN A CA 1
ATOM 1431 C C . GLN A 1 182 ? -24.379 -2.451 13.842 1.00 71.62 182 GLN A C 1
ATOM 1433 O O . GLN A 1 182 ? -24.798 -1.365 14.233 1.00 71.62 182 GLN A O 1
ATOM 1438 N N . GLY A 1 183 ? -24.692 -2.971 12.649 1.00 63.91 183 GLY A N 1
ATOM 1439 C CA . GLY A 1 183 ? -25.413 -2.261 11.598 1.00 63.91 183 GLY A CA 1
ATOM 1440 C C . GLY A 1 183 ? -24.458 -1.374 10.803 1.00 63.91 183 GLY A C 1
ATOM 1441 O O . GLY A 1 183 ? -23.851 -0.457 11.355 1.00 63.91 183 GLY A O 1
ATOM 1442 N N . MET A 1 184 ? -24.306 -1.674 9.511 1.00 58.62 184 MET A N 1
ATOM 1443 C CA . MET A 1 184 ? -23.812 -0.696 8.537 1.00 58.62 184 MET A CA 1
ATOM 1444 C C . MET A 1 184 ? -24.978 0.122 8.007 1.00 58.62 184 MET A C 1
ATOM 1446 O O . MET A 1 184 ? -26.043 -0.493 7.769 1.00 58.62 184 MET A O 1
#